Protein AF-A0A7S4K7T8-F1 (afdb_monomer_lite)

Sequence (331 aa):
MVKVDGFLLLGKTLEQVEVLLQGEGGTRVEVELQSCMGHQKRVWLQRSDQVIAEVSRQFSVPTIGSPPSGVYGRIDPSVVIQQLEVKYKSALLDAIQQRSLTKQLEERVLELEGKLMEAERKRDSTGGTSAGWMEEMEVKCASLERQLEKLQRVSQETESQLVQEKKRVERVEEEKNALSKSLRELQTNMNKLKEEKTVLHEEIKVLRSQQGDRVQKQQVEQLLSEKKLLLDEVTKLESEGHQKETKIVNLQQQLLSARKGREEDRTVEAKRKFSQDLFSLLQRCQANLEHFKEILEDTACGVDYEVLNLLIFLLEKQLKRGEEIGRREGK

Radius of gyration: 106.24 Å; chains: 1; bounding box: 162×48×297 Å

pLDDT: mean 72.69, std 21.72, range [25.78, 97.94]

Foldseek 3Di:
DDDDPPFDWDDDDDPDTDTDDDDDADDKDWDWDADPVGDIDIDIDHDDPDDPPPDDPDDPPDDDPDDDPDDDDDDDVVVVVVVVVVVVVVVVVVVVVVVVVVVVVVVVVVVVVVVVVVVVVVCVVVVVVVVVVVVVVVVVVVVVVVVVVVVVVVVVVVVVVVVVVVVVVVVVVVVVVVVVVVVVVVVVVVVVVVVVVVVVVVVVVVVVVVVVVVVVVVVVVVVVVVVVVVVVVVVVVVVVVVVVVVVVVVVVVVVVVVVVVVVVVVVLVVVLVVLVVVLVVLVVVLVVLVVVVVVVVVDPDPDPVVVSVVVNVVSVVVNVVSVVVNVVSVD

Structure (mmCIF, N/CA/C/O backbone):
data_AF-A0A7S4K7T8-F1
#
_entry.id   AF-A0A7S4K7T8-F1
#
loop_
_atom_site.group_PDB
_atom_site.id
_atom_site.type_symbol
_atom_site.label_atom_id
_atom_site.label_alt_id
_atom_site.label_comp_id
_atom_site.label_asym_id
_atom_site.label_entity_id
_atom_site.label_seq_id
_atom_site.pdbx_PDB_ins_code
_atom_site.Cartn_x
_atom_site.Cartn_y
_atom_site.Cartn_z
_atom_site.occupancy
_atom_site.B_iso_or_equiv
_atom_site.auth_seq_id
_atom_site.auth_comp_id
_atom_site.auth_asym_id
_atom_site.auth_atom_id
_atom_site.pdbx_PDB_model_num
ATOM 1 N N . MET A 1 1 ? 46.558 -3.305 -87.163 1.00 27.06 1 MET A N 1
ATOM 2 C CA . MET A 1 1 ? 46.414 -3.813 -88.544 1.00 27.06 1 MET A CA 1
ATOM 3 C C . MET A 1 1 ? 45.177 -4.685 -88.577 1.00 27.06 1 MET A C 1
ATOM 5 O O . MET A 1 1 ? 45.186 -5.722 -87.930 1.00 27.06 1 MET A O 1
ATOM 9 N N . VAL A 1 2 ? 44.111 -4.242 -89.242 1.00 27.31 2 VAL A N 1
ATOM 10 C CA . VAL A 1 2 ? 42.897 -5.048 -89.441 1.00 27.31 2 VAL A CA 1
ATOM 11 C C . VAL A 1 2 ? 42.961 -5.595 -90.863 1.00 27.31 2 VAL A C 1
ATOM 13 O O . VAL A 1 2 ? 43.196 -4.834 -91.798 1.00 27.31 2 VAL A O 1
ATOM 16 N N . LYS A 1 3 ? 42.848 -6.915 -91.010 1.00 25.78 3 LYS A N 1
ATOM 17 C CA . LYS A 1 3 ? 42.895 -7.613 -92.296 1.00 25.78 3 LYS A CA 1
ATOM 18 C C . LYS A 1 3 ? 41.453 -7.820 -92.761 1.00 25.78 3 LYS A C 1
ATOM 20 O O . LYS A 1 3 ? 40.706 -8.514 -92.081 1.00 25.78 3 LYS A O 1
ATOM 25 N N . VAL A 1 4 ? 41.077 -7.207 -93.878 1.00 35.09 4 VAL A N 1
ATOM 26 C CA . VAL A 1 4 ? 39.808 -7.448 -94.580 1.00 35.09 4 VAL A CA 1
ATOM 27 C C . VAL A 1 4 ? 40.163 -7.726 -96.036 1.00 35.09 4 VAL A C 1
ATOM 29 O O . VAL A 1 4 ? 41.014 -7.034 -96.598 1.00 35.09 4 VAL A O 1
ATOM 32 N N . ASP A 1 5 ? 39.583 -8.775 -96.614 1.00 31.22 5 ASP A N 1
ATOM 33 C CA . ASP A 1 5 ? 39.907 -9.242 -97.962 1.00 31.22 5 ASP A CA 1
ATOM 34 C C . ASP A 1 5 ? 39.800 -8.104 -98.992 1.00 31.22 5 ASP A C 1
ATOM 36 O O . ASP A 1 5 ? 38.738 -7.523 -99.197 1.00 31.22 5 ASP A O 1
ATOM 40 N N . GLY A 1 6 ? 40.932 -7.775 -99.623 1.00 36.69 6 GLY A N 1
ATOM 41 C CA . GLY A 1 6 ? 41.010 -6.851 -100.759 1.00 36.69 6 GLY A CA 1
ATOM 42 C C . GLY A 1 6 ? 41.232 -5.362 -100.462 1.00 36.69 6 GLY A C 1
ATOM 43 O O . GLY A 1 6 ? 41.369 -4.609 -101.422 1.00 36.69 6 GLY A O 1
ATOM 44 N N . PHE A 1 7 ? 41.331 -4.910 -99.201 1.00 38.09 7 PHE A N 1
ATOM 45 C CA . PHE A 1 7 ? 41.442 -3.470 -98.892 1.00 38.09 7 PHE A CA 1
ATOM 46 C C . PHE A 1 7 ? 42.554 -3.131 -97.882 1.00 38.09 7 PHE A C 1
ATOM 48 O O . PHE A 1 7 ? 42.706 -3.778 -96.846 1.00 38.09 7 PHE A O 1
ATOM 55 N N . LEU A 1 8 ? 43.331 -2.081 -98.178 1.00 32.06 8 LEU A N 1
ATOM 56 C CA . LEU A 1 8 ? 44.363 -1.515 -97.300 1.00 32.06 8 LEU A CA 1
ATOM 57 C C . LEU A 1 8 ? 43.783 -0.331 -96.512 1.00 32.06 8 LEU A C 1
ATOM 59 O O . LEU A 1 8 ? 43.474 0.708 -97.089 1.00 32.06 8 LEU A O 1
ATOM 63 N N . LEU A 1 9 ? 43.663 -0.480 -95.191 1.00 39.03 9 LEU A N 1
ATOM 64 C CA . LEU A 1 9 ? 43.306 0.603 -94.269 1.00 39.03 9 LEU A CA 1
ATOM 65 C C . LEU A 1 9 ? 44.582 1.255 -93.714 1.00 39.03 9 LEU A C 1
ATOM 67 O O . LEU A 1 9 ? 45.355 0.605 -93.005 1.00 39.03 9 LEU A O 1
ATOM 71 N N . LEU A 1 10 ? 44.787 2.541 -94.007 1.00 33.75 10 LEU A N 1
ATOM 72 C CA . LEU A 1 10 ? 45.846 3.376 -93.431 1.00 33.75 10 LEU A CA 1
ATOM 73 C C . LEU A 1 10 ? 45.214 4.419 -92.497 1.00 33.75 10 LEU A C 1
ATOM 75 O O . LEU A 1 10 ? 44.518 5.317 -92.950 1.00 33.75 10 LEU A O 1
ATOM 79 N N . GLY A 1 11 ? 45.458 4.304 -91.189 1.00 34.56 11 GLY A N 1
ATOM 80 C CA . GLY A 1 11 ? 45.044 5.312 -90.206 1.00 34.56 11 GLY A CA 1
ATOM 81 C C . GLY A 1 11 ? 45.383 4.908 -88.769 1.00 34.56 11 GLY A C 1
ATOM 82 O O . GLY A 1 11 ? 45.162 3.762 -88.379 1.00 34.56 11 GLY A O 1
ATOM 83 N N . LYS A 1 12 ? 45.966 5.831 -87.987 1.00 35.03 12 LYS A N 1
ATOM 84 C CA . LYS A 1 12 ? 46.392 5.621 -86.583 1.00 35.03 12 LYS A CA 1
ATOM 85 C C . LYS A 1 12 ? 45.466 6.266 -85.535 1.00 35.03 12 LYS A C 1
ATOM 87 O O . LYS A 1 12 ? 45.735 6.110 -84.349 1.00 35.03 12 LYS A O 1
ATOM 92 N N . THR A 1 13 ? 44.374 6.926 -85.920 1.00 34.00 13 THR A N 1
ATOM 93 C CA . THR A 1 13 ? 43.442 7.591 -84.987 1.00 34.00 13 THR A CA 1
ATOM 94 C C . THR A 1 13 ? 42.006 7.595 -85.528 1.00 34.00 13 THR A C 1
ATOM 96 O O . THR A 1 13 ? 41.784 7.669 -86.732 1.00 34.00 13 THR A O 1
ATOM 99 N N . LEU A 1 14 ? 41.029 7.488 -84.620 1.00 37.12 14 LEU A N 1
ATOM 100 C CA . LEU A 1 14 ? 39.599 7.209 -84.864 1.00 37.12 14 LEU A CA 1
ATOM 101 C C . LEU A 1 14 ? 38.803 8.306 -85.605 1.00 37.12 14 LEU A C 1
ATOM 103 O O . LEU A 1 14 ? 37.606 8.129 -85.814 1.00 37.12 14 LEU A O 1
ATOM 107 N N . GLU A 1 15 ? 39.424 9.418 -85.999 1.00 35.22 15 GLU A N 1
ATOM 108 C CA . GLU A 1 15 ? 38.703 10.578 -86.552 1.00 35.22 15 GLU A CA 1
ATOM 109 C C . GLU A 1 15 ? 38.753 10.691 -88.082 1.00 35.22 15 GLU A C 1
ATOM 111 O O . GLU A 1 15 ? 37.910 11.369 -88.662 1.00 35.22 15 GLU A O 1
ATOM 116 N N . GLN A 1 16 ? 39.657 9.982 -88.764 1.00 36.12 16 GLN A N 1
ATOM 117 C CA . GLN A 1 16 ? 39.698 9.949 -90.229 1.00 36.12 16 GLN A CA 1
ATOM 118 C C . GLN A 1 16 ? 40.044 8.544 -90.719 1.00 36.12 16 GLN A C 1
ATOM 120 O O . GLN A 1 16 ? 41.175 8.079 -90.588 1.00 36.12 16 GLN A O 1
ATOM 125 N N . VAL A 1 17 ? 39.051 7.865 -91.292 1.00 41.53 17 VAL A N 1
ATOM 126 C CA . VAL A 1 17 ? 39.251 6.626 -92.047 1.00 41.53 17 VAL A CA 1
ATOM 127 C C . VAL A 1 17 ? 39.073 6.969 -93.522 1.00 41.53 17 VAL A C 1
ATOM 129 O O . VAL A 1 17 ? 37.948 7.088 -94.003 1.00 41.53 17 VAL A O 1
ATOM 132 N N . GLU A 1 18 ? 40.179 7.151 -94.240 1.00 39.66 18 GLU A N 1
ATOM 133 C CA . GLU A 1 18 ? 40.155 7.210 -95.702 1.00 39.66 18 GLU A CA 1
ATOM 134 C C . GLU A 1 18 ? 40.083 5.782 -96.250 1.00 39.66 18 GLU A C 1
ATOM 136 O O . GLU A 1 18 ? 41.020 4.993 -96.122 1.00 39.66 18 GLU A O 1
ATOM 141 N N . VAL A 1 19 ? 38.941 5.428 -96.843 1.00 45.78 19 VAL A N 1
ATOM 142 C CA . VAL A 1 19 ? 38.760 4.149 -97.539 1.00 45.78 19 VAL A CA 1
ATOM 143 C C . VAL A 1 19 ? 38.942 4.387 -99.035 1.00 45.78 19 VAL A C 1
ATOM 145 O O . VAL A 1 19 ? 38.098 5.002 -99.687 1.00 45.78 19 VAL A O 1
ATOM 148 N N . LEU A 1 20 ? 40.042 3.881 -99.595 1.00 40.22 20 LEU A N 1
ATOM 149 C CA . LEU A 1 20 ? 40.271 3.844 -101.040 1.00 40.22 20 LEU A CA 1
ATOM 150 C C . LEU A 1 20 ? 39.395 2.749 -101.667 1.00 40.22 20 LEU A C 1
ATOM 152 O O . LEU A 1 20 ? 39.734 1.567 -101.650 1.00 40.22 20 LEU A O 1
ATOM 156 N N . LEU A 1 21 ? 38.248 3.148 -102.218 1.00 46.34 21 LEU A N 1
ATOM 157 C CA . LEU A 1 21 ? 37.363 2.265 -102.978 1.00 46.34 21 LEU A CA 1
ATOM 158 C C . LEU A 1 21 ? 37.870 2.131 -104.425 1.00 46.34 21 LEU A C 1
ATOM 160 O O . LEU A 1 21 ? 37.620 3.001 -105.262 1.00 46.34 21 LEU A O 1
ATOM 164 N N . GLN A 1 22 ? 38.570 1.037 -104.738 1.00 41.41 22 GLN A N 1
ATOM 165 C CA . GLN A 1 22 ? 38.828 0.626 -106.123 1.00 41.41 22 GLN A CA 1
ATOM 166 C C . GLN A 1 22 ? 37.669 -0.246 -106.624 1.00 41.41 22 GLN A C 1
ATOM 168 O O . GLN A 1 22 ? 37.540 -1.406 -106.248 1.00 41.41 22 GLN A O 1
ATOM 173 N N . GLY A 1 23 ? 36.812 0.327 -107.468 1.00 46.31 23 GLY A N 1
ATOM 174 C CA . GLY A 1 23 ? 35.712 -0.371 -108.133 1.00 46.31 23 GLY A CA 1
ATOM 175 C C . GLY A 1 23 ? 35.015 0.527 -109.157 1.00 46.31 23 GLY A C 1
ATOM 176 O O . GLY A 1 23 ? 35.069 1.759 -109.044 1.00 46.31 23 GLY A O 1
ATOM 177 N N . GLU A 1 24 ? 34.402 -0.084 -110.173 1.00 41.00 24 GLU A N 1
ATOM 178 C CA . GLU A 1 24 ? 33.607 0.611 -111.195 1.00 41.00 24 GLU A CA 1
ATOM 179 C C . GLU A 1 24 ? 32.387 1.303 -110.557 1.00 41.00 24 GLU A C 1
ATOM 181 O O . GLU A 1 24 ? 31.867 0.862 -109.534 1.00 41.00 24 GLU A O 1
ATOM 186 N N . GLY A 1 25 ? 31.989 2.458 -111.098 1.00 43.97 25 GLY A N 1
ATOM 187 C CA . GLY A 1 25 ? 31.024 3.366 -110.469 1.00 43.97 25 GLY A CA 1
ATOM 188 C C . GLY A 1 25 ? 29.662 2.726 -110.162 1.00 43.97 25 GLY A C 1
ATOM 189 O O . GLY A 1 25 ? 29.114 1.991 -110.975 1.00 43.97 25 GLY A O 1
ATOM 190 N N . GLY A 1 26 ? 29.100 3.053 -108.991 1.00 49.00 26 GLY A N 1
ATOM 191 C CA . GLY A 1 26 ? 27.752 2.640 -108.564 1.00 49.00 26 GLY A CA 1
ATOM 192 C C . GLY A 1 26 ? 27.696 1.731 -107.329 1.00 49.00 26 GLY A C 1
ATOM 193 O O . GLY A 1 26 ? 26.618 1.508 -106.782 1.00 49.00 26 GLY A O 1
ATOM 194 N N . THR A 1 27 ? 28.834 1.239 -106.842 1.00 49.97 27 THR A N 1
ATOM 195 C CA . THR A 1 27 ? 28.888 0.278 -105.730 1.00 49.97 27 THR A CA 1
ATOM 196 C C . THR A 1 27 ? 28.700 0.964 -104.370 1.00 49.97 27 THR A C 1
ATOM 198 O O . THR A 1 27 ? 29.481 1.837 -103.988 1.00 49.97 27 THR A O 1
ATOM 201 N N . ARG A 1 28 ? 27.666 0.565 -103.614 1.00 49.28 28 ARG A N 1
ATOM 202 C CA . ARG A 1 28 ? 27.521 0.882 -102.180 1.00 49.28 28 ARG A CA 1
ATOM 203 C C . ARG A 1 28 ? 28.329 -0.125 -101.371 1.00 49.28 28 ARG A C 1
ATOM 205 O O . ARG A 1 28 ? 28.180 -1.323 -101.591 1.00 49.28 28 ARG A O 1
ATOM 212 N N . VAL A 1 29 ? 29.138 0.353 -100.428 1.00 53.22 29 VAL A N 1
ATOM 213 C CA . VAL A 1 29 ? 29.919 -0.512 -99.533 1.00 53.22 29 VAL A CA 1
ATOM 214 C C . VAL A 1 29 ? 29.435 -0.319 -98.100 1.00 53.22 29 VAL A C 1
ATOM 216 O O . VAL A 1 29 ? 29.362 0.808 -97.604 1.00 53.22 29 VAL A O 1
ATOM 219 N N . GLU A 1 30 ? 29.064 -1.426 -97.457 1.00 45.12 30 GLU A N 1
ATOM 220 C CA . GLU A 1 30 ? 28.743 -1.474 -96.031 1.00 45.12 30 GLU A CA 1
ATOM 221 C C . GLU A 1 30 ? 30.049 -1.636 -95.250 1.00 45.12 30 GLU A C 1
ATOM 223 O O . GLU A 1 30 ? 30.819 -2.561 -95.510 1.00 45.12 30 GLU A O 1
ATOM 228 N N . VAL A 1 31 ? 30.315 -0.727 -94.310 1.00 52.50 31 VAL A N 1
ATOM 229 C CA . VAL A 1 31 ? 31.487 -0.805 -93.431 1.00 52.50 31 VAL A CA 1
ATOM 230 C C . VAL A 1 31 ? 31.015 -0.872 -91.986 1.00 52.50 31 VAL A C 1
ATOM 232 O O . VAL A 1 31 ? 30.218 -0.047 -91.528 1.00 52.50 31 VAL A O 1
ATOM 235 N N . GLU A 1 32 ? 31.518 -1.865 -91.261 1.00 42.22 32 GLU A N 1
ATOM 236 C CA . GLU A 1 32 ? 31.284 -2.032 -89.834 1.00 42.22 32 GLU A CA 1
ATOM 237 C C . GLU A 1 32 ? 32.457 -1.438 -89.050 1.00 42.22 32 GLU A C 1
ATOM 239 O O . GLU A 1 32 ? 33.600 -1.880 -89.167 1.00 42.22 32 GLU A O 1
ATOM 244 N N . LEU A 1 33 ? 32.177 -0.394 -88.270 1.00 47.88 33 LEU A N 1
ATOM 245 C CA . LEU A 1 33 ? 33.158 0.267 -87.417 1.00 47.88 33 LEU A CA 1
ATOM 246 C C . LEU A 1 33 ? 32.984 -0.231 -85.986 1.00 47.88 33 LEU A C 1
ATOM 248 O O . LEU A 1 33 ? 31.899 -0.114 -85.414 1.00 47.88 33 LEU A O 1
ATOM 252 N N . GLN A 1 34 ? 34.060 -0.750 -85.399 1.00 39.44 34 GLN A N 1
ATOM 253 C CA . GLN A 1 34 ? 34.091 -1.210 -84.015 1.00 39.44 34 GLN A CA 1
ATOM 254 C C . GLN A 1 34 ? 35.091 -0.384 -83.204 1.00 39.44 34 GLN A C 1
ATOM 256 O O . GLN A 1 34 ? 36.266 -0.277 -83.553 1.00 39.44 34 GLN A O 1
ATOM 261 N N . SER A 1 35 ? 34.612 0.208 -82.113 1.00 41.88 35 SER A N 1
ATOM 262 C CA . SER A 1 35 ? 35.437 0.918 -81.139 1.00 41.88 35 SER A CA 1
ATOM 263 C C . SER A 1 35 ? 36.156 -0.063 -80.210 1.00 41.88 35 SER A C 1
ATOM 265 O O . SER A 1 35 ? 35.623 -1.119 -79.865 1.00 41.88 35 SER A O 1
ATOM 267 N N . CYS A 1 36 ? 37.331 0.331 -79.719 1.00 37.97 36 CYS A N 1
ATOM 268 C CA . CYS A 1 36 ? 38.069 -0.365 -78.660 1.00 37.97 36 CYS A CA 1
ATOM 269 C C . CYS A 1 36 ? 37.312 -0.440 -77.316 1.00 37.97 36 CYS A C 1
ATOM 271 O O . CYS A 1 36 ? 37.677 -1.246 -76.469 1.00 37.97 36 CYS A O 1
ATOM 273 N N . MET A 1 37 ? 36.233 0.335 -77.146 1.00 37.31 37 MET A N 1
ATOM 274 C CA . MET A 1 37 ? 35.302 0.271 -76.006 1.00 37.31 37 MET A CA 1
ATOM 275 C C . MET A 1 37 ? 34.088 -0.654 -76.257 1.00 37.31 37 MET A C 1
ATOM 277 O O . MET A 1 37 ? 33.153 -0.675 -75.464 1.00 37.31 37 MET A O 1
ATOM 281 N N . GLY A 1 38 ? 34.060 -1.402 -77.370 1.00 38.56 38 GLY A N 1
ATOM 282 C CA . GLY A 1 38 ? 33.020 -2.402 -77.664 1.00 38.56 38 GLY A CA 1
ATOM 283 C C . GLY A 1 38 ? 31.778 -1.886 -78.403 1.00 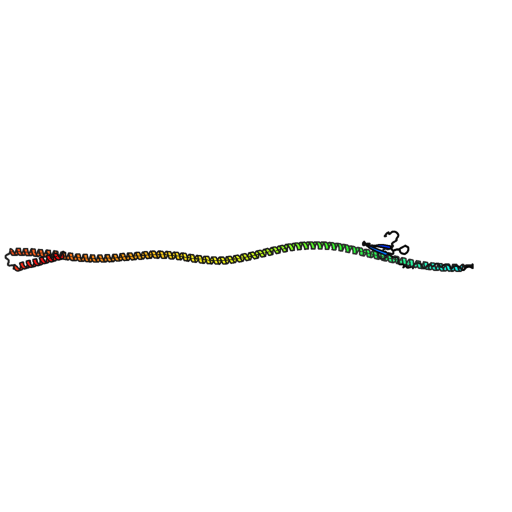38.56 38 GLY A C 1
ATOM 284 O O . GLY A 1 38 ? 30.866 -2.661 -78.678 1.00 38.56 38 GLY A O 1
ATOM 285 N N . HIS A 1 39 ? 31.726 -0.605 -78.775 1.00 37.84 39 HIS A N 1
ATOM 286 C CA . HIS A 1 39 ? 30.618 -0.056 -79.563 1.00 37.84 39 HIS A CA 1
ATOM 287 C C . HIS A 1 39 ? 30.784 -0.353 -81.059 1.00 37.84 39 HIS A C 1
ATOM 289 O O . HIS A 1 39 ? 31.823 -0.030 -81.635 1.00 37.84 39 HIS A O 1
ATOM 295 N N . GLN A 1 40 ? 29.750 -0.918 -81.687 1.00 43.53 40 GLN A N 1
ATOM 296 C CA . GLN A 1 40 ? 29.690 -1.170 -83.129 1.00 43.53 40 GLN A CA 1
ATOM 297 C C . GLN A 1 40 ? 28.693 -0.235 -83.817 1.00 43.53 40 GLN A C 1
ATOM 299 O O . GLN A 1 40 ? 27.591 -0.001 -83.317 1.00 43.53 40 GLN A O 1
ATOM 304 N N . LYS A 1 41 ? 29.069 0.284 -84.988 1.00 42.12 41 LYS A N 1
ATOM 305 C CA . LYS A 1 41 ? 28.190 1.084 -85.845 1.00 42.12 41 LYS A CA 1
ATOM 306 C C . LYS A 1 41 ? 28.413 0.714 -87.307 1.00 42.12 41 LYS A C 1
ATOM 308 O O . LYS A 1 41 ? 29.541 0.744 -87.792 1.00 42.12 41 LYS A O 1
ATOM 313 N N . ARG A 1 42 ? 27.326 0.400 -88.014 1.00 45.72 42 ARG A N 1
ATOM 314 C CA . ARG A 1 42 ? 27.343 0.138 -89.459 1.00 45.72 42 ARG A CA 1
ATOM 315 C C . ARG A 1 42 ? 27.032 1.415 -90.223 1.00 45.72 42 ARG A C 1
ATOM 317 O O . ARG A 1 42 ? 26.089 2.130 -89.876 1.00 45.72 42 ARG A O 1
ATOM 324 N N . VAL A 1 43 ? 27.843 1.712 -91.233 1.00 46.38 43 VAL A N 1
ATOM 325 C CA . VAL A 1 43 ? 27.715 2.918 -92.054 1.00 46.38 43 VAL A CA 1
ATOM 326 C C . VAL A 1 43 ? 27.783 2.529 -93.527 1.00 46.38 43 VAL A C 1
ATOM 328 O O . VAL A 1 43 ? 28.607 1.709 -93.930 1.00 46.38 43 VAL A O 1
ATOM 331 N N . TRP A 1 44 ? 26.907 3.131 -94.328 1.00 49.12 44 TRP A N 1
ATOM 332 C CA . TRP A 1 44 ? 26.894 2.973 -95.778 1.00 49.12 44 TRP A CA 1
ATOM 333 C C . TRP A 1 44 ? 27.704 4.093 -96.412 1.00 49.12 44 TRP A C 1
ATO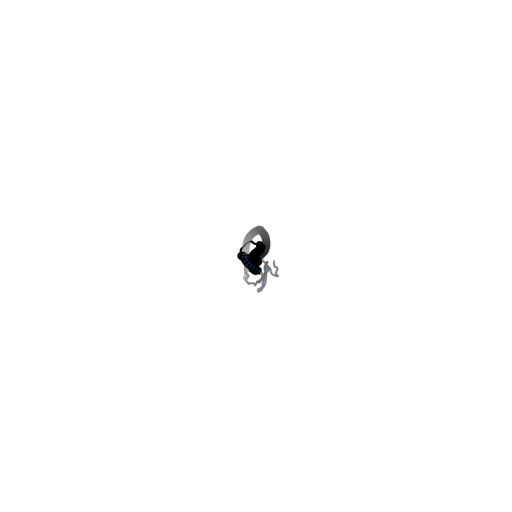M 335 O O . TRP A 1 44 ? 27.375 5.267 -96.237 1.00 49.12 44 TRP A O 1
ATOM 345 N N . LEU A 1 45 ? 28.746 3.734 -97.158 1.00 51.06 45 LEU A N 1
ATOM 346 C CA . LEU A 1 45 ? 29.532 4.689 -97.930 1.00 51.06 45 LEU A CA 1
ATOM 347 C C . LEU A 1 45 ? 29.124 4.586 -99.403 1.00 51.06 45 LEU A C 1
ATOM 349 O O . LEU A 1 45 ? 29.175 3.515 -100.013 1.00 51.06 45 LEU A O 1
ATOM 353 N N . GLN A 1 46 ? 28.683 5.711 -99.965 1.00 46.47 46 GLN A N 1
ATOM 354 C CA . GLN A 1 46 ? 28.395 5.868 -101.388 1.00 46.47 46 GLN A CA 1
ATOM 355 C C . GLN A 1 46 ? 29.451 6.809 -101.969 1.00 46.47 46 GLN A C 1
ATOM 357 O O . GLN A 1 46 ? 29.660 7.896 -101.433 1.00 46.47 46 GLN A O 1
ATOM 362 N N . ARG A 1 47 ? 30.130 6.391 -103.045 1.00 46.62 47 ARG A N 1
ATOM 363 C CA . ARG A 1 47 ? 31.104 7.236 -103.748 1.00 46.62 47 ARG A CA 1
ATOM 364 C C . ARG A 1 47 ? 30.377 8.489 -104.258 1.00 46.62 47 ARG A C 1
ATOM 366 O O . ARG A 1 47 ? 29.484 8.370 -105.092 1.00 46.62 47 ARG A O 1
ATOM 373 N N . SER A 1 48 ? 30.706 9.661 -103.716 1.00 42.19 48 SER A N 1
ATOM 374 C CA . SER A 1 48 ? 30.331 10.950 -104.298 1.00 42.19 48 SER A CA 1
ATOM 375 C C . SER A 1 48 ? 31.399 11.339 -105.323 1.00 42.19 48 SER A C 1
ATOM 377 O O . SER A 1 48 ? 32.593 11.196 -105.064 1.00 42.19 48 SER A O 1
ATOM 379 N N . ASP A 1 49 ? 30.991 11.811 -106.501 1.00 35.53 49 ASP A N 1
ATOM 380 C CA . ASP A 1 49 ? 31.884 12.105 -107.638 1.00 35.53 49 ASP A CA 1
ATOM 381 C C . ASP A 1 49 ? 32.781 13.351 -107.452 1.00 35.53 49 ASP A C 1
ATOM 383 O O . ASP A 1 49 ? 33.243 13.949 -108.421 1.00 35.53 49 ASP A O 1
ATOM 387 N N . GLN A 1 50 ? 33.087 13.758 -106.218 1.00 35.09 50 GLN A N 1
ATOM 388 C CA . GLN A 1 50 ? 34.058 14.823 -105.952 1.00 35.09 50 GLN A CA 1
ATOM 389 C C . GLN A 1 50 ? 35.440 14.233 -105.678 1.00 35.09 50 GLN A C 1
ATOM 391 O O . GLN A 1 50 ? 35.924 14.183 -104.551 1.00 35.09 50 GLN A O 1
ATOM 396 N N . VAL A 1 51 ? 36.095 13.801 -106.754 1.00 31.23 51 VAL A N 1
ATOM 397 C CA . VAL A 1 51 ? 37.546 13.610 -106.756 1.00 31.23 51 VAL A CA 1
ATOM 398 C C . VAL A 1 51 ? 38.191 14.983 -106.936 1.00 31.23 51 VAL A C 1
ATOM 400 O O . VAL A 1 51 ? 38.064 15.605 -107.989 1.00 31.23 51 VAL A O 1
ATOM 403 N N . ILE A 1 52 ? 38.882 15.441 -105.889 1.00 29.19 52 ILE A N 1
ATOM 404 C CA . ILE A 1 52 ? 39.827 16.561 -105.915 1.00 29.19 52 ILE A CA 1
ATOM 405 C C . ILE A 1 52 ? 40.932 16.196 -106.912 1.00 29.19 52 ILE A C 1
ATOM 407 O O . ILE A 1 52 ? 41.891 15.494 -106.599 1.00 29.19 52 ILE A O 1
ATOM 411 N N . ALA A 1 53 ? 40.757 16.625 -108.157 1.00 29.08 53 ALA A N 1
ATOM 412 C CA . ALA A 1 53 ? 41.766 16.533 -109.193 1.00 29.08 53 ALA A CA 1
ATOM 413 C C . ALA A 1 53 ? 42.732 17.714 -109.054 1.00 29.08 53 ALA A C 1
ATOM 415 O O . ALA A 1 53 ? 42.619 18.685 -109.792 1.00 29.08 53 ALA A O 1
ATOM 416 N N . GLU A 1 54 ? 43.685 17.647 -108.120 1.00 33.06 54 GLU A N 1
ATOM 417 C CA . GLU A 1 54 ? 44.779 18.625 -108.094 1.00 33.06 54 GLU A CA 1
ATOM 418 C C . GLU A 1 54 ? 46.068 18.097 -107.457 1.00 33.06 54 GLU A C 1
ATOM 420 O O . GLU A 1 54 ? 46.623 18.705 -106.560 1.00 33.06 54 GLU A O 1
ATOM 425 N N . VAL A 1 55 ? 46.598 16.978 -107.955 1.00 30.91 55 VAL A N 1
ATOM 426 C CA . VAL A 1 55 ? 48.050 16.723 -107.919 1.00 30.91 55 VAL A CA 1
ATOM 427 C C . VAL A 1 55 ? 48.410 15.912 -109.157 1.00 30.91 55 VAL A C 1
ATOM 429 O O . VAL A 1 55 ? 48.366 14.688 -109.126 1.00 30.91 55 VAL A O 1
ATOM 432 N N . SER A 1 56 ? 48.682 16.600 -110.269 1.00 31.48 56 SER A N 1
ATOM 433 C CA . SER A 1 56 ? 49.535 16.162 -111.399 1.00 31.48 56 SER A CA 1
ATOM 434 C C . SER A 1 56 ? 49.281 17.044 -112.627 1.00 31.48 56 SER A C 1
ATOM 436 O O . SER A 1 56 ? 48.861 16.587 -113.686 1.00 31.48 56 SER A O 1
ATOM 438 N N . ARG A 1 57 ? 49.530 18.348 -112.498 1.00 30.41 57 ARG A N 1
ATOM 439 C CA . ARG A 1 57 ? 49.714 19.244 -113.646 1.00 30.41 57 ARG A CA 1
ATOM 440 C C . ARG A 1 57 ? 50.845 20.204 -113.339 1.00 30.41 57 ARG A C 1
ATOM 442 O O . ARG A 1 57 ? 50.604 21.359 -113.031 1.00 30.41 57 ARG A O 1
ATOM 449 N N . GLN A 1 58 ? 52.074 19.703 -113.399 1.00 30.16 58 GLN A N 1
ATOM 450 C CA . GLN A 1 58 ? 53.257 20.556 -113.534 1.00 30.16 58 GLN A CA 1
ATOM 451 C C . GLN A 1 58 ? 54.489 19.772 -114.005 1.00 30.16 58 GLN A C 1
ATOM 453 O O . GLN A 1 58 ? 55.591 20.006 -113.554 1.00 30.16 58 GLN A O 1
ATOM 458 N N . PHE A 1 59 ? 54.312 18.860 -114.960 1.00 26.19 59 PHE A N 1
ATOM 459 C CA . PHE A 1 59 ? 55.390 18.471 -115.876 1.00 26.19 59 PHE A CA 1
ATOM 460 C C . PHE A 1 59 ? 54.773 18.235 -117.253 1.00 26.19 59 PHE A C 1
ATOM 462 O O . PHE A 1 59 ? 54.653 17.116 -117.744 1.00 26.19 59 PHE A O 1
ATOM 469 N N . SER A 1 60 ? 54.315 19.325 -117.865 1.00 27.45 60 SER A N 1
ATOM 470 C CA . SER A 1 60 ? 54.016 19.344 -119.291 1.00 27.45 60 SER A CA 1
ATOM 471 C C . SER A 1 60 ? 55.345 19.239 -120.036 1.00 27.45 60 SER A C 1
ATOM 473 O O . SER A 1 60 ? 56.069 20.222 -120.178 1.00 27.45 60 SER A O 1
ATOM 475 N N . VAL A 1 61 ? 55.683 18.036 -120.493 1.00 27.77 61 VAL A N 1
ATOM 476 C CA . VAL A 1 61 ? 56.636 17.851 -121.591 1.00 27.77 61 VAL A CA 1
ATOM 477 C C . VAL A 1 61 ? 56.052 18.606 -122.792 1.00 27.77 61 VAL A C 1
ATOM 479 O O . VAL A 1 61 ? 54.906 18.326 -123.149 1.00 27.77 61 VAL A O 1
ATOM 482 N N . PRO A 1 62 ? 56.746 19.579 -123.411 1.00 34.31 62 PRO A N 1
ATOM 483 C CA . PRO A 1 62 ? 56.201 20.224 -124.589 1.00 34.31 62 PRO A CA 1
ATOM 484 C C . PRO A 1 62 ? 56.194 19.211 -125.731 1.00 34.31 62 PRO A C 1
ATOM 486 O O . PRO A 1 62 ? 57.243 18.779 -126.212 1.00 34.31 62 PRO A O 1
ATOM 489 N N . THR A 1 63 ? 54.990 18.828 -126.145 1.00 31.03 63 THR A N 1
ATOM 490 C CA . THR A 1 63 ? 54.713 18.132 -127.395 1.00 31.03 63 THR A CA 1
ATOM 491 C C . THR A 1 63 ? 55.325 18.952 -128.526 1.00 31.03 63 THR A C 1
ATOM 493 O O . THR A 1 63 ? 54.928 20.094 -128.761 1.00 31.03 63 THR A O 1
ATOM 496 N N . ILE A 1 64 ? 56.330 18.391 -129.197 1.00 35.53 64 ILE A N 1
ATOM 497 C CA . ILE A 1 64 ? 56.879 18.943 -130.435 1.00 35.53 64 ILE A CA 1
ATOM 498 C C . ILE A 1 64 ? 55.709 19.047 -131.413 1.00 35.53 64 ILE A C 1
ATOM 500 O O . ILE A 1 64 ? 55.057 18.046 -131.711 1.00 35.53 64 ILE A O 1
ATOM 504 N N . GLY A 1 65 ? 55.408 20.272 -131.847 1.00 33.19 65 GLY A N 1
ATOM 505 C CA . GLY A 1 65 ? 54.392 20.524 -132.857 1.00 33.19 65 GLY A CA 1
ATOM 506 C C . GLY A 1 65 ? 54.670 19.679 -134.095 1.00 33.19 65 GLY A C 1
ATOM 507 O O . GLY A 1 65 ? 55.814 19.582 -134.544 1.00 33.19 65 GLY A O 1
ATOM 508 N N . SER A 1 66 ? 53.623 19.048 -134.619 1.00 33.41 66 SER A N 1
ATOM 509 C CA . SER A 1 66 ? 53.664 18.332 -135.889 1.00 33.41 66 SER A CA 1
ATOM 510 C C . SER A 1 66 ? 54.351 19.200 -136.951 1.00 33.41 66 SER A C 1
ATOM 512 O O . SER A 1 66 ? 53.979 20.368 -137.101 1.00 33.41 66 SER A O 1
ATOM 514 N N . PRO A 1 67 ? 55.348 18.679 -137.685 1.00 40.28 67 PRO A N 1
ATOM 515 C CA . PRO A 1 67 ? 56.012 19.467 -138.706 1.00 40.28 67 PRO A CA 1
ATOM 516 C C . PRO A 1 67 ? 55.029 19.714 -139.862 1.00 40.28 67 PRO A C 1
ATOM 518 O O . PRO A 1 67 ? 54.341 18.778 -140.281 1.00 40.28 67 PRO A O 1
ATOM 521 N N . PRO A 1 68 ? 54.936 20.941 -140.404 1.00 37.25 68 PRO A N 1
ATOM 522 C CA . PRO A 1 68 ? 54.270 21.147 -141.677 1.00 37.25 68 PRO A CA 1
ATOM 523 C C . PRO A 1 68 ? 55.049 20.391 -142.756 1.00 37.25 68 PRO A C 1
ATOM 525 O O . PRO A 1 68 ? 56.280 20.428 -142.814 1.00 37.25 68 PRO A O 1
ATOM 528 N N . SER A 1 69 ? 54.312 19.657 -143.584 1.00 42.62 69 SER A N 1
ATOM 529 C CA . SER A 1 69 ? 54.839 18.903 -144.712 1.00 42.62 69 SER A CA 1
ATOM 530 C C . SER A 1 69 ? 55.737 19.771 -145.593 1.00 42.62 69 SER A C 1
ATOM 532 O O . SER A 1 69 ? 55.284 20.758 -146.164 1.00 42.62 69 SER A O 1
ATOM 534 N N . GLY A 1 70 ? 56.989 19.336 -145.738 1.00 39.56 70 GLY A N 1
ATOM 535 C CA . GLY A 1 70 ? 57.930 19.826 -146.739 1.00 39.56 70 GLY A CA 1
ATOM 536 C C . GLY A 1 70 ? 58.720 21.059 -146.311 1.00 39.56 70 GLY A C 1
ATOM 537 O O . GLY A 1 70 ? 58.249 22.170 -146.479 1.00 39.56 70 GLY A O 1
ATOM 538 N N . VAL A 1 71 ? 59.935 20.841 -145.798 1.00 35.94 71 VAL A N 1
ATOM 539 C CA . VAL A 1 71 ? 61.224 21.426 -146.237 1.00 35.94 71 VAL A CA 1
ATOM 540 C C . VAL A 1 71 ? 62.297 20.892 -145.272 1.00 35.94 71 VAL A C 1
ATOM 542 O O . VAL A 1 71 ? 62.263 21.157 -144.074 1.00 35.94 71 VAL A O 1
ATOM 545 N N . TYR A 1 72 ? 63.262 20.122 -145.784 1.00 47.22 72 TYR A N 1
ATOM 546 C CA . TYR A 1 72 ? 64.497 19.803 -145.061 1.00 47.22 72 TYR A CA 1
ATOM 547 C C . TYR A 1 72 ? 65.277 21.104 -144.803 1.00 47.22 72 TYR A C 1
ATOM 549 O O . TYR A 1 72 ? 65.710 21.756 -145.751 1.00 47.22 72 TYR A O 1
ATOM 557 N N . GLY A 1 73 ? 65.490 21.462 -143.534 1.00 36.88 73 GLY A N 1
ATOM 558 C CA . GLY A 1 73 ? 66.342 22.578 -143.115 1.00 36.88 73 GLY A CA 1
ATOM 559 C C . GLY A 1 73 ? 67.226 22.172 -141.934 1.00 36.88 73 GLY A C 1
ATOM 560 O O . GLY A 1 73 ? 66.732 21.642 -140.943 1.00 36.88 73 GLY A O 1
ATOM 561 N N . ARG A 1 74 ? 68.543 22.378 -142.058 1.00 46.00 74 ARG A N 1
ATOM 562 C CA . ARG A 1 74 ? 69.554 22.124 -141.014 1.00 46.00 74 ARG A CA 1
ATOM 563 C C . ARG A 1 74 ? 69.166 22.814 -139.695 1.00 46.00 74 ARG A C 1
ATOM 565 O O . ARG A 1 74 ? 68.976 24.025 -139.685 1.00 46.00 74 ARG A O 1
ATOM 572 N N . ILE A 1 75 ? 69.117 22.067 -138.591 1.00 52.41 75 ILE A N 1
ATOM 573 C CA . ILE A 1 75 ? 69.036 22.633 -137.235 1.00 52.41 75 ILE A CA 1
ATOM 574 C C . ILE A 1 75 ? 70.434 23.138 -136.862 1.00 52.41 75 ILE A C 1
ATOM 576 O O . ILE A 1 75 ? 71.396 22.372 -136.915 1.00 52.41 75 ILE A O 1
ATOM 580 N N . ASP A 1 76 ? 70.552 24.419 -136.518 1.00 49.31 76 ASP A N 1
ATOM 581 C CA . ASP A 1 76 ? 71.811 25.042 -136.101 1.00 49.31 76 ASP A CA 1
ATOM 582 C C . ASP A 1 76 ? 72.244 24.492 -134.721 1.00 49.31 76 ASP A C 1
ATOM 584 O O . ASP A 1 76 ? 71.501 24.655 -133.743 1.00 49.31 76 ASP A O 1
ATOM 588 N N . PRO A 1 77 ? 73.420 23.839 -134.602 1.00 58.00 77 PRO A N 1
ATOM 589 C CA . PRO A 1 77 ? 73.933 23.303 -133.337 1.00 58.00 77 PRO A CA 1
ATOM 590 C C . PRO A 1 77 ? 73.983 24.340 -132.208 1.00 58.00 77 PRO A C 1
ATOM 592 O O . PRO A 1 77 ? 73.817 23.990 -131.040 1.00 58.00 77 PRO A O 1
ATOM 595 N N . SER A 1 78 ? 74.145 25.619 -132.549 1.00 63.09 78 SER A N 1
ATOM 596 C CA . SER A 1 78 ? 74.227 26.726 -131.591 1.00 63.09 78 SER A CA 1
ATOM 597 C C . SER A 1 78 ? 72.929 26.903 -130.791 1.00 63.09 78 SER A C 1
ATOM 599 O O . SER A 1 78 ? 72.967 27.191 -129.595 1.00 63.09 78 SER A O 1
ATOM 601 N N . VAL A 1 79 ? 71.772 26.663 -131.419 1.00 62.75 79 VAL A N 1
ATOM 602 C CA . VAL A 1 79 ? 70.448 26.778 -130.780 1.00 62.75 79 VAL A CA 1
ATOM 603 C C . VAL A 1 79 ? 70.200 25.614 -129.818 1.00 62.75 79 VAL A C 1
ATOM 605 O O . VAL A 1 79 ? 69.639 25.802 -128.738 1.00 62.75 79 VAL A O 1
ATOM 608 N N . VAL A 1 80 ? 70.667 24.412 -130.169 1.00 63.75 80 VAL A N 1
ATOM 609 C CA . VAL A 1 80 ? 70.570 23.224 -129.306 1.00 63.75 80 VAL A CA 1
ATOM 610 C C . VAL A 1 80 ? 71.466 23.376 -128.074 1.00 63.75 80 VAL A C 1
ATOM 612 O O . VAL A 1 80 ? 71.028 23.077 -126.963 1.00 63.75 80 VAL A O 1
ATOM 615 N N . ILE A 1 81 ? 72.685 23.900 -128.246 1.00 65.06 81 ILE A N 1
ATOM 616 C CA . ILE A 1 81 ? 73.615 24.175 -127.139 1.00 65.06 81 ILE A CA 1
ATOM 617 C C . ILE A 1 81 ? 73.019 25.211 -126.178 1.00 65.06 81 ILE A C 1
ATOM 619 O O . ILE A 1 81 ? 72.977 24.963 -124.975 1.00 65.06 81 ILE A O 1
ATOM 623 N N . GLN A 1 82 ? 72.458 26.314 -126.685 1.00 65.25 82 GLN A N 1
ATOM 624 C CA . GLN A 1 82 ? 71.803 27.320 -125.838 1.00 65.25 82 GLN A CA 1
ATOM 625 C C . GLN A 1 82 ? 70.602 26.754 -125.063 1.00 65.25 82 GLN A C 1
ATOM 627 O O . GLN A 1 82 ? 70.440 27.041 -123.877 1.00 65.25 82 GLN A O 1
ATOM 632 N N . GLN A 1 83 ? 69.770 25.915 -125.688 1.00 66.38 83 GLN A N 1
ATOM 633 C CA . GLN A 1 83 ? 68.644 25.278 -124.994 1.00 66.38 83 GLN A CA 1
ATOM 634 C C . GLN A 1 83 ? 69.098 24.293 -123.909 1.00 66.38 83 GLN A C 1
ATOM 636 O O . GLN A 1 83 ? 68.466 24.210 -122.853 1.00 66.38 83 GLN A O 1
ATOM 641 N N . LEU A 1 84 ? 70.187 23.556 -124.142 1.00 69.81 84 LEU A N 1
ATOM 642 C CA . LEU A 1 84 ? 70.778 22.666 -123.141 1.00 69.81 84 LEU A CA 1
ATOM 643 C C . LEU A 1 84 ? 71.401 23.452 -121.982 1.00 69.81 84 LEU A C 1
ATOM 645 O O . LEU A 1 84 ? 71.210 23.067 -120.831 1.00 69.81 84 LEU A O 1
ATOM 649 N N . GLU A 1 85 ? 72.063 24.578 -122.250 1.00 68.25 85 GLU A N 1
ATOM 650 C CA . GLU A 1 85 ? 72.603 25.456 -121.206 1.00 68.25 85 GLU A CA 1
ATOM 651 C C . GLU A 1 85 ? 71.507 26.057 -120.321 1.00 68.25 85 GLU A C 1
ATOM 653 O O . GLU A 1 85 ? 71.660 26.102 -119.100 1.00 68.25 85 GLU A O 1
ATOM 658 N N . VAL A 1 86 ? 70.387 26.492 -120.907 1.00 73.50 86 VAL A N 1
ATOM 659 C CA . VAL A 1 86 ? 69.242 27.016 -120.145 1.00 73.50 86 VAL A CA 1
ATOM 660 C C . VAL A 1 86 ? 68.637 25.926 -119.256 1.00 73.50 86 VAL A C 1
ATOM 662 O O . VAL A 1 86 ? 68.400 26.175 -118.076 1.00 73.50 86 VAL A O 1
ATOM 665 N N . LYS A 1 87 ? 68.461 24.705 -119.780 1.00 72.62 87 LYS A N 1
ATOM 666 C CA . LYS A 1 87 ? 67.954 23.559 -119.003 1.00 72.62 87 LYS A CA 1
ATOM 667 C C . LYS A 1 87 ? 68.917 23.111 -117.903 1.00 72.62 87 LYS A C 1
ATOM 669 O O . LYS A 1 87 ? 68.481 22.749 -116.815 1.00 72.62 87 LYS A O 1
ATOM 674 N N . TYR A 1 88 ? 70.223 23.139 -118.164 1.00 72.06 88 TYR A N 1
ATOM 675 C CA . TYR A 1 88 ? 71.229 22.812 -117.157 1.00 72.06 88 TYR A CA 1
ATOM 676 C C . TYR A 1 88 ? 71.241 23.854 -116.032 1.00 72.06 88 TYR A C 1
ATOM 678 O O . TYR A 1 88 ? 71.254 23.493 -114.858 1.00 72.06 88 TYR A O 1
ATOM 686 N N . LYS A 1 89 ? 71.160 25.149 -116.373 1.00 72.75 89 LYS A N 1
ATOM 687 C CA . LYS A 1 89 ? 71.068 26.233 -115.384 1.00 72.75 89 LYS A CA 1
ATOM 688 C C . LYS A 1 89 ? 69.783 26.154 -114.557 1.00 72.75 89 LYS A C 1
ATOM 690 O O . LYS A 1 89 ? 69.859 26.357 -113.349 1.00 72.75 89 LYS A O 1
ATOM 695 N N . SER A 1 90 ? 68.637 25.824 -115.161 1.00 71.81 90 SER A N 1
ATOM 696 C CA . SER A 1 90 ? 67.387 25.644 -114.410 1.00 71.81 90 SER A CA 1
ATOM 697 C C . SER A 1 90 ? 67.459 24.438 -113.471 1.00 71.81 90 SER A C 1
ATOM 699 O O . SER A 1 90 ? 67.178 24.581 -112.289 1.00 71.81 90 SER A O 1
ATOM 701 N N . ALA A 1 91 ? 67.953 23.288 -113.946 1.00 71.31 91 ALA A N 1
ATOM 702 C CA . ALA A 1 91 ? 68.117 22.095 -113.112 1.00 71.31 91 ALA A CA 1
ATOM 703 C C . ALA A 1 91 ? 69.108 22.312 -111.952 1.00 71.31 91 ALA A C 1
ATOM 705 O O . ALA A 1 91 ? 68.906 21.794 -110.855 1.00 71.31 91 ALA A O 1
ATOM 706 N N . LEU A 1 92 ? 70.168 23.101 -112.168 1.00 71.94 92 LEU A N 1
ATOM 707 C CA . LEU A 1 92 ? 71.118 23.463 -111.116 1.00 71.94 92 LEU A CA 1
ATOM 708 C C . LEU A 1 92 ? 70.464 24.349 -110.042 1.00 71.94 92 LEU A C 1
ATOM 710 O O . LEU A 1 92 ? 70.697 24.137 -108.853 1.00 71.94 92 LEU A O 1
ATOM 714 N N . LEU A 1 93 ? 69.643 25.323 -110.446 1.00 74.31 93 LEU A N 1
ATOM 715 C CA . LEU A 1 93 ? 68.897 26.176 -109.516 1.00 74.31 93 LEU A CA 1
ATOM 716 C C . LEU A 1 93 ? 67.872 25.368 -108.712 1.00 74.31 93 LEU A C 1
ATOM 718 O O . LEU A 1 93 ? 67.812 25.525 -107.492 1.00 74.31 93 LEU A O 1
ATOM 722 N N . ASP A 1 94 ? 67.153 24.450 -109.360 1.00 73.88 94 ASP A N 1
ATOM 723 C CA . ASP A 1 94 ? 66.209 23.546 -108.697 1.00 73.88 94 ASP A CA 1
ATOM 724 C C . ASP A 1 94 ? 66.925 22.640 -107.682 1.00 73.88 94 ASP A C 1
ATOM 726 O O . ASP A 1 94 ? 66.460 22.476 -106.555 1.00 73.88 94 ASP A O 1
ATOM 730 N N . ALA A 1 95 ? 68.106 22.108 -108.021 1.00 72.50 95 ALA A N 1
ATOM 731 C CA . ALA A 1 95 ? 68.908 21.294 -107.105 1.00 72.50 95 ALA A CA 1
ATOM 732 C C . ALA A 1 95 ? 69.421 22.093 -105.891 1.00 72.50 95 ALA A C 1
ATOM 734 O O . ALA A 1 95 ? 69.464 21.573 -104.773 1.00 72.50 95 ALA A O 1
ATOM 735 N N . ILE A 1 96 ? 69.791 23.366 -106.082 1.00 72.25 96 ILE A N 1
ATOM 736 C CA . ILE A 1 96 ? 70.182 24.264 -104.983 1.00 72.25 96 ILE A CA 1
ATOM 737 C C . ILE A 1 96 ? 68.983 24.534 -104.063 1.00 72.25 96 ILE A C 1
ATOM 739 O O . ILE A 1 96 ? 69.132 24.451 -102.842 1.00 72.25 96 ILE A O 1
ATOM 743 N N . GLN A 1 97 ? 67.799 24.791 -104.630 1.00 75.94 97 GLN A N 1
ATOM 744 C CA . GLN A 1 97 ? 66.564 24.993 -103.864 1.00 75.94 97 GLN A CA 1
ATOM 745 C C . GLN A 1 97 ? 66.134 23.731 -103.108 1.00 75.94 97 GLN A C 1
ATOM 747 O O . GLN A 1 97 ? 65.794 23.806 -101.925 1.00 75.94 97 GLN A O 1
ATOM 752 N N . GLN A 1 98 ? 66.214 22.559 -103.742 1.00 73.25 98 GLN A N 1
ATOM 753 C CA . GLN A 1 98 ? 65.949 21.286 -103.073 1.00 73.25 98 GLN A CA 1
ATOM 754 C C . GLN A 1 98 ? 66.917 21.067 -101.916 1.00 73.25 98 GLN A C 1
ATOM 756 O O . GLN A 1 98 ? 66.483 20.748 -100.817 1.00 73.25 98 GLN A O 1
ATOM 761 N N . ARG A 1 99 ? 68.215 21.332 -102.105 1.00 73.12 99 ARG A N 1
ATOM 762 C CA . ARG A 1 99 ? 69.200 21.200 -101.026 1.00 73.12 99 ARG A CA 1
ATOM 763 C C . ARG A 1 99 ? 68.924 22.153 -99.861 1.00 73.12 99 ARG A C 1
ATOM 765 O O . ARG A 1 99 ? 69.131 21.764 -98.713 1.00 73.12 99 ARG A O 1
ATOM 772 N N . SER A 1 100 ? 68.473 23.383 -100.126 1.00 75.12 100 SER A N 1
ATOM 773 C CA . SER A 1 100 ? 68.076 24.305 -99.052 1.00 75.12 100 SER A CA 1
ATOM 774 C C . SER A 1 100 ? 66.824 23.834 -98.316 1.00 75.12 100 SER A C 1
ATOM 776 O O . SER A 1 100 ? 66.781 23.917 -97.091 1.00 75.12 100 SER A O 1
ATOM 778 N N . LEU A 1 101 ? 65.847 23.280 -99.038 1.00 81.50 101 LEU A N 1
ATOM 779 C CA . LEU A 1 101 ? 64.629 22.736 -98.447 1.00 81.50 101 LEU A CA 1
ATOM 780 C C . LEU A 1 101 ? 64.933 21.502 -97.588 1.00 81.50 101 LEU A C 1
ATOM 782 O O . LEU A 1 101 ? 64.433 21.398 -96.473 1.00 81.50 101 LEU A O 1
ATOM 786 N N . THR A 1 102 ? 65.798 20.603 -98.062 1.00 77.56 102 THR A N 1
ATOM 787 C CA . THR A 1 102 ? 66.225 19.420 -97.303 1.00 77.56 102 THR A CA 1
ATOM 788 C C . THR A 1 102 ? 66.885 19.815 -95.988 1.00 77.56 102 THR A C 1
ATOM 790 O O . THR A 1 102 ? 66.527 19.266 -94.954 1.00 77.56 102 THR A O 1
ATOM 793 N N . LYS A 1 103 ? 67.767 20.824 -95.989 1.00 83.75 103 LYS A N 1
ATOM 794 C CA . LYS A 1 103 ? 68.374 21.330 -94.746 1.00 83.75 103 LYS A CA 1
ATOM 795 C C . LYS A 1 103 ? 67.338 21.886 -93.768 1.00 83.75 103 LYS A C 1
ATOM 797 O O . LYS A 1 103 ? 67.401 21.585 -92.584 1.00 83.75 103 LYS A O 1
ATOM 802 N N . GLN A 1 104 ? 66.363 22.652 -94.259 1.00 81.81 104 GLN A N 1
ATOM 803 C CA . GLN A 1 104 ? 65.281 23.167 -93.413 1.00 81.81 104 GLN A CA 1
ATOM 804 C C . GLN A 1 104 ? 64.419 22.042 -92.825 1.00 81.81 104 GLN A C 1
ATOM 806 O O . GLN A 1 104 ? 63.965 22.140 -91.686 1.00 81.81 104 GLN A O 1
ATOM 811 N N . LEU A 1 105 ? 64.195 20.965 -93.583 1.00 84.50 105 LEU A N 1
ATOM 812 C CA . LEU A 1 105 ? 63.483 19.787 -93.092 1.00 84.50 105 LEU A CA 1
ATOM 813 C C . LEU A 1 105 ? 64.301 19.026 -92.043 1.00 84.50 105 LEU A C 1
ATOM 815 O O . LEU A 1 105 ? 63.736 18.651 -91.021 1.00 84.50 105 LEU A O 1
ATOM 819 N N . GLU A 1 106 ? 65.607 18.844 -92.246 1.00 88.12 106 GLU A N 1
ATOM 820 C CA . GLU A 1 106 ? 66.512 18.217 -91.268 1.00 88.12 106 GLU A CA 1
ATOM 821 C C . GLU A 1 106 ? 66.542 18.997 -89.943 1.00 88.12 106 GLU A C 1
ATOM 823 O O . GLU A 1 106 ? 66.381 18.407 -88.874 1.00 88.12 106 GLU A O 1
ATOM 828 N N . GLU A 1 107 ? 66.658 20.327 -90.003 1.00 88.81 107 GLU A N 1
ATOM 829 C CA . GLU A 1 107 ? 66.592 21.201 -88.823 1.00 88.81 107 GLU A CA 1
ATOM 830 C C . GLU A 1 107 ? 65.244 21.074 -88.097 1.00 88.81 107 GLU A C 1
ATOM 832 O O . GLU A 1 107 ? 65.195 20.977 -86.869 1.00 88.81 107 GLU A O 1
ATOM 837 N N . ARG A 1 108 ? 64.139 21.005 -88.848 1.00 86.62 108 ARG A N 1
ATOM 838 C CA . ARG A 1 108 ? 62.791 20.859 -88.286 1.00 86.62 108 ARG A CA 1
ATOM 839 C C . ARG A 1 108 ? 62.553 19.481 -87.670 1.00 86.62 108 ARG A C 1
ATOM 841 O O . ARG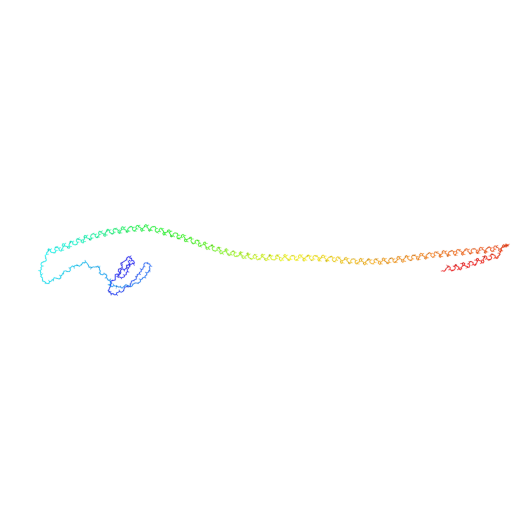 A 1 108 ? 61.851 19.390 -86.666 1.00 86.62 108 ARG A O 1
ATOM 848 N N . VAL A 1 109 ? 63.126 18.421 -88.240 1.00 87.81 109 VAL A N 1
ATOM 849 C CA . VAL A 1 109 ? 63.083 17.069 -87.662 1.00 87.81 109 VAL A CA 1
ATOM 850 C C . VAL A 1 109 ? 63.838 17.044 -86.337 1.00 87.81 109 VAL A C 1
ATOM 852 O O . VAL A 1 109 ? 63.263 16.613 -85.343 1.00 87.81 109 VAL A O 1
ATOM 855 N N . LEU A 1 110 ? 65.051 17.602 -86.283 1.00 92.12 110 LEU A N 1
ATOM 856 C CA . LEU A 1 110 ? 65.823 17.706 -85.039 1.00 92.12 110 LEU A CA 1
ATOM 857 C C . LEU A 1 110 ? 65.085 18.514 -83.960 1.00 92.12 110 LEU A C 1
ATOM 859 O O . LEU A 1 110 ? 65.068 18.128 -82.791 1.00 92.12 110 LEU A O 1
ATOM 863 N N . GLU A 1 111 ? 64.429 19.616 -84.336 1.00 89.81 111 GLU A N 1
ATOM 864 C CA . GLU A 1 111 ? 63.620 20.410 -83.404 1.00 89.81 111 GLU A CA 1
ATOM 865 C C . GLU A 1 111 ? 62.422 19.611 -82.858 1.00 89.81 111 GLU A C 1
ATOM 867 O O . GLU A 1 111 ? 62.108 19.677 -81.665 1.00 89.81 111 GLU A O 1
ATOM 872 N N . LEU A 1 112 ? 61.747 18.838 -83.713 1.00 84.88 112 LEU A N 1
ATOM 873 C CA . LEU A 1 112 ? 60.621 17.992 -83.314 1.00 84.88 112 LEU A CA 1
ATOM 874 C C . LEU A 1 112 ? 61.061 16.817 -82.436 1.00 84.88 112 LEU A C 1
ATOM 876 O O . LEU A 1 112 ? 60.378 16.518 -81.458 1.00 84.88 112 LEU A O 1
ATOM 880 N N . GLU A 1 113 ? 62.200 16.193 -82.729 1.00 88.81 113 GLU A N 1
ATOM 881 C CA . GLU A 1 113 ? 62.797 15.145 -81.892 1.00 88.81 113 GLU A CA 1
ATOM 882 C C . GLU A 1 113 ? 63.185 15.688 -80.510 1.00 88.81 113 GLU A C 1
ATOM 884 O O . GLU A 1 113 ? 62.898 15.057 -79.489 1.00 88.81 113 GLU A O 1
ATOM 889 N N . GLY A 1 114 ? 63.746 16.902 -80.451 1.00 88.56 114 GLY A N 1
ATOM 890 C CA . GLY A 1 114 ? 64.023 17.597 -79.192 1.00 88.56 114 GLY A CA 1
ATOM 891 C C . GLY A 1 114 ? 62.755 17.842 -78.368 1.00 88.56 114 GLY A C 1
ATOM 892 O O . GLY A 1 114 ? 62.701 17.494 -77.186 1.00 88.56 114 GLY A O 1
ATOM 893 N N . LYS A 1 115 ? 61.695 18.362 -79.002 1.00 88.00 115 LYS A N 1
ATOM 894 C CA . LYS A 1 115 ? 60.389 18.578 -78.351 1.00 88.00 115 LYS A CA 1
ATOM 895 C C . LYS A 1 115 ? 59.737 17.273 -77.895 1.00 88.00 115 LYS A C 1
ATOM 897 O O . LYS A 1 115 ? 59.110 17.252 -76.836 1.00 88.00 115 LYS A O 1
ATOM 902 N N . LEU A 1 116 ? 59.885 16.191 -78.660 1.00 83.38 116 LEU A N 1
ATOM 903 C CA . LEU A 1 116 ? 59.374 14.872 -78.291 1.00 83.38 116 LEU A CA 1
ATOM 904 C C . LEU A 1 116 ? 60.076 14.349 -77.032 1.00 83.38 116 LEU A C 1
ATOM 906 O O . LEU A 1 116 ? 59.396 13.968 -76.081 1.00 83.38 116 LEU A O 1
ATOM 910 N N . MET A 1 117 ? 61.409 14.424 -76.975 1.00 81.81 117 MET A N 1
ATOM 911 C CA . MET A 1 117 ? 62.167 14.018 -75.787 1.00 81.81 117 MET A CA 1
ATOM 912 C C . MET A 1 117 ? 61.825 14.855 -74.549 1.00 81.81 117 MET A C 1
ATOM 914 O O . MET A 1 117 ? 61.748 14.328 -73.439 1.00 81.81 117 MET A O 1
ATOM 918 N N . GLU A 1 118 ? 61.605 16.163 -74.698 1.00 79.00 118 GLU A N 1
ATOM 919 C CA . GLU A 1 118 ? 61.145 17.004 -73.588 1.00 79.00 118 GLU A CA 1
ATOM 920 C C . GLU A 1 118 ? 59.731 16.640 -73.119 1.00 79.00 118 GLU A C 1
ATOM 922 O O . GLU A 1 118 ? 59.462 16.645 -71.914 1.00 79.00 118 GLU A O 1
ATOM 927 N N . ALA A 1 119 ? 58.830 16.307 -74.044 1.00 73.25 119 ALA A N 1
ATOM 928 C CA . ALA A 1 119 ? 57.482 15.856 -73.717 1.00 73.25 119 ALA A CA 1
ATOM 929 C C . ALA A 1 119 ? 57.490 14.494 -73.002 1.00 73.25 119 ALA A C 1
ATOM 931 O O . ALA A 1 119 ? 56.733 14.305 -72.050 1.00 73.25 119 ALA A O 1
ATOM 932 N N . GLU A 1 120 ? 58.363 13.569 -73.406 1.00 74.62 120 GLU A N 1
ATOM 933 C CA . GLU A 1 120 ? 58.551 12.274 -72.740 1.00 74.62 120 GLU A CA 1
ATOM 934 C C . GLU A 1 120 ? 59.146 12.439 -71.339 1.00 74.62 120 GLU A C 1
ATOM 936 O O . GLU A 1 120 ? 58.567 11.939 -70.378 1.00 74.62 120 GLU A O 1
ATOM 941 N N . ARG A 1 121 ? 60.192 13.262 -71.170 1.00 74.94 121 ARG A N 1
ATOM 942 C CA . ARG A 1 121 ? 60.731 13.578 -69.832 1.00 74.94 121 ARG A CA 1
ATOM 943 C C . ARG A 1 121 ? 59.687 14.192 -68.899 1.00 74.94 121 ARG A C 1
ATOM 945 O O . ARG A 1 121 ? 59.669 13.878 -67.710 1.00 74.94 121 ARG A O 1
ATOM 952 N N . LYS A 1 122 ? 58.826 15.077 -69.415 1.00 71.69 122 LYS A N 1
ATOM 953 C CA . LYS A 1 122 ? 57.722 15.663 -68.635 1.00 71.69 122 LYS A CA 1
ATOM 954 C C . LYS A 1 122 ? 56.659 14.625 -68.281 1.00 71.69 122 LYS A C 1
ATOM 956 O O . LYS A 1 122 ? 56.117 14.689 -67.181 1.00 71.69 122 LYS A O 1
ATOM 961 N N . ARG A 1 123 ? 56.368 13.676 -69.176 1.00 65.38 123 ARG A N 1
ATOM 962 C CA . ARG A 1 123 ? 55.437 12.568 -68.920 1.00 65.38 123 ARG A CA 1
ATOM 963 C C . ARG A 1 123 ? 55.964 11.642 -67.828 1.00 65.38 123 ARG A C 1
ATOM 965 O O . ARG A 1 123 ? 55.203 11.298 -66.934 1.00 65.38 123 ARG A O 1
ATOM 972 N N . ASP A 1 124 ? 57.245 11.298 -67.848 1.00 63.22 124 ASP A N 1
ATOM 973 C CA . ASP A 1 124 ? 57.830 10.391 -66.855 1.00 63.22 124 ASP A CA 1
ATOM 974 C C . ASP A 1 124 ? 57.902 11.034 -65.460 1.00 63.22 124 ASP A C 1
ATOM 976 O O . ASP A 1 124 ? 57.631 10.378 -64.451 1.00 63.22 124 ASP A O 1
ATOM 980 N N . SER A 1 125 ? 58.164 12.344 -65.381 1.00 63.44 125 SER A N 1
ATOM 981 C CA . SER A 1 125 ? 58.163 13.072 -64.104 1.00 63.44 125 SER A CA 1
ATOM 982 C C . SER A 1 125 ? 56.757 13.294 -63.520 1.00 63.44 125 SER A C 1
ATOM 984 O O . SER A 1 125 ? 56.590 13.303 -62.297 1.00 63.44 125 SER A O 1
ATOM 986 N N . THR A 1 126 ? 55.724 13.413 -64.364 1.00 57.81 126 THR A N 1
ATOM 987 C CA . THR A 1 126 ? 54.318 13.505 -63.915 1.00 57.81 126 THR A CA 1
ATOM 988 C C . THR A 1 126 ? 53.649 12.143 -63.708 1.00 57.81 126 TH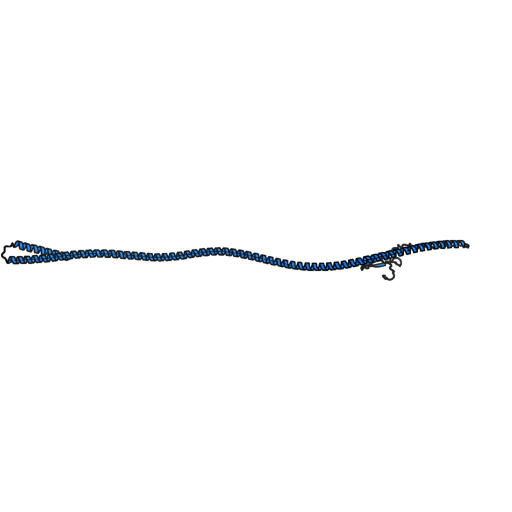R A C 1
ATOM 990 O O . THR A 1 126 ? 52.799 12.011 -62.831 1.00 57.81 126 THR A O 1
ATOM 993 N N . GLY A 1 127 ? 54.058 11.101 -64.432 1.00 58.19 127 GLY A N 1
ATOM 994 C CA . GLY A 1 127 ? 53.568 9.731 -64.256 1.00 58.19 127 GLY A CA 1
ATOM 995 C C . GLY A 1 127 ? 53.999 9.117 -62.923 1.00 58.19 127 GLY A C 1
ATOM 996 O O . GLY A 1 127 ? 53.178 8.509 -62.239 1.00 58.19 127 GLY A O 1
ATOM 997 N N . GLY A 1 128 ? 55.247 9.357 -62.500 1.00 59.47 128 GLY A N 1
ATOM 998 C CA . GLY A 1 128 ? 55.754 8.902 -61.198 1.00 59.47 128 GLY A CA 1
ATOM 999 C C . GLY A 1 128 ? 55.077 9.576 -59.999 1.00 59.47 128 GLY A C 1
ATOM 1000 O O . GLY A 1 128 ? 54.905 8.956 -58.954 1.00 59.47 128 GLY A O 1
ATOM 1001 N N . THR A 1 129 ? 54.628 10.824 -60.156 1.00 60.94 129 THR A N 1
ATOM 1002 C CA . THR A 1 129 ? 53.862 11.530 -59.120 1.00 60.94 129 THR A CA 1
ATOM 1003 C C . THR A 1 129 ? 52.392 11.115 -59.142 1.00 60.94 129 THR A C 1
ATOM 1005 O O . THR A 1 129 ? 51.850 10.782 -58.094 1.00 60.94 129 THR A O 1
ATOM 1008 N N . SER A 1 130 ? 51.751 11.035 -60.313 1.00 66.12 130 SER A N 1
ATOM 1009 C CA . SER A 1 130 ? 50.346 10.615 -60.436 1.00 66.12 130 SER A CA 1
ATOM 1010 C C . SER A 1 130 ? 50.090 9.180 -59.961 1.00 66.12 130 SER A C 1
ATOM 1012 O O . SER A 1 130 ? 49.043 8.933 -59.368 1.00 66.12 130 SER A O 1
ATOM 1014 N N . ALA A 1 131 ? 51.009 8.238 -60.202 1.00 73.44 131 ALA A N 1
ATOM 1015 C CA . ALA A 1 131 ? 50.879 6.864 -59.713 1.00 73.44 131 ALA A CA 1
ATOM 1016 C C . ALA A 1 131 ? 50.954 6.795 -58.178 1.00 73.44 131 ALA A C 1
ATOM 1018 O O . ALA A 1 131 ? 50.112 6.151 -57.560 1.00 73.44 131 ALA A O 1
ATOM 1019 N N . GLY A 1 132 ? 51.885 7.535 -57.562 1.00 74.94 132 GLY A N 1
ATOM 1020 C CA . GLY A 1 132 ? 51.983 7.634 -56.103 1.00 74.94 132 GLY A CA 1
ATOM 1021 C C . GLY A 1 132 ? 50.750 8.281 -55.460 1.00 74.94 132 GLY A C 1
ATOM 1022 O O . GLY A 1 132 ? 50.277 7.806 -54.432 1.00 74.94 132 GLY A O 1
ATOM 1023 N N . TRP A 1 133 ? 50.170 9.309 -56.094 1.00 76.69 133 TRP A N 1
ATOM 1024 C CA . TRP A 1 133 ? 48.898 9.893 -55.646 1.00 76.69 133 TRP A CA 1
ATOM 1025 C C . TRP A 1 133 ? 47.731 8.904 -55.749 1.00 76.69 133 TRP A C 1
ATOM 1027 O O . TRP A 1 133 ? 46.890 8.884 -54.854 1.00 76.69 133 TRP A O 1
ATOM 1037 N N . MET A 1 134 ? 47.661 8.087 -56.807 1.00 79.88 134 MET A N 1
ATOM 1038 C CA . MET A 1 134 ? 46.621 7.056 -56.923 1.00 79.88 134 MET A CA 1
ATOM 1039 C C . MET A 1 134 ? 46.771 5.981 -55.846 1.00 79.88 134 MET A C 1
ATOM 1041 O O . MET A 1 134 ? 45.790 5.686 -55.172 1.00 79.88 134 MET A O 1
ATOM 1045 N N . GLU A 1 135 ? 47.982 5.474 -55.607 1.00 80.62 135 GLU A N 1
ATOM 1046 C CA . GLU A 1 135 ? 48.238 4.482 -54.553 1.00 80.62 135 GLU A CA 1
ATOM 1047 C C . GLU A 1 135 ? 47.922 5.042 -53.151 1.00 80.62 135 GLU A C 1
ATOM 1049 O O . GLU A 1 135 ? 47.253 4.393 -52.345 1.00 80.62 135 GLU A O 1
ATOM 1054 N N . GLU A 1 136 ? 48.311 6.290 -52.862 1.00 78.44 136 GLU A N 1
ATOM 1055 C CA . GLU A 1 136 ? 47.968 6.952 -51.598 1.00 78.44 136 GLU A CA 1
ATOM 1056 C C . GLU A 1 136 ? 46.446 7.118 -51.431 1.00 78.44 136 GLU A C 1
ATOM 1058 O O . GLU A 1 136 ? 45.909 6.929 -50.333 1.00 78.44 136 GLU A O 1
ATOM 1063 N N . MET A 1 137 ? 45.732 7.457 -52.509 1.00 82.56 137 MET A N 1
ATOM 1064 C CA . MET A 1 137 ? 44.274 7.584 -52.488 1.00 82.56 137 MET A CA 1
ATOM 1065 C C . MET A 1 137 ? 43.580 6.233 -52.332 1.00 82.56 137 MET A C 1
ATOM 1067 O O . MET A 1 137 ? 42.644 6.144 -51.543 1.00 82.56 137 MET A O 1
ATOM 1071 N N . GLU A 1 138 ? 44.059 5.175 -52.984 1.00 85.94 138 GLU A N 1
ATOM 1072 C CA . GLU A 1 138 ? 43.538 3.814 -52.814 1.00 85.94 138 GLU A CA 1
ATOM 1073 C C . GLU A 1 138 ? 43.680 3.338 -51.363 1.00 85.94 138 GLU A C 1
ATOM 1075 O O . GLU A 1 138 ? 42.721 2.832 -50.771 1.00 85.94 138 GLU A O 1
ATOM 1080 N N . VAL A 1 139 ? 44.835 3.582 -50.733 1.00 88.19 139 VAL A N 1
ATOM 1081 C CA . VAL A 1 139 ? 45.053 3.259 -49.314 1.00 88.19 139 VAL A CA 1
ATOM 1082 C C . VAL A 1 139 ? 44.116 4.064 -48.407 1.00 88.19 139 VAL A C 1
ATOM 1084 O O . VAL A 1 139 ? 43.563 3.513 -47.446 1.00 88.19 139 VAL A O 1
ATOM 1087 N N . LYS A 1 140 ? 43.896 5.354 -48.699 1.00 88.69 140 LYS A N 1
ATOM 1088 C CA . LYS A 1 140 ? 42.945 6.193 -47.951 1.00 88.69 140 LYS A CA 1
ATOM 1089 C C . LYS A 1 140 ? 41.504 5.721 -48.130 1.00 88.69 140 LYS A C 1
ATOM 1091 O O . LYS A 1 140 ? 40.804 5.609 -47.126 1.00 88.69 140 LYS A O 1
ATOM 1096 N N . CYS A 1 141 ? 41.082 5.389 -49.348 1.00 91.44 141 CYS A N 1
ATOM 1097 C CA . CYS A 1 141 ? 39.764 4.824 -49.636 1.00 91.44 141 CYS A CA 1
ATOM 1098 C C . CYS A 1 141 ? 39.544 3.525 -48.854 1.00 91.44 141 CYS A C 1
ATOM 1100 O O . CYS A 1 141 ? 38.598 3.446 -48.076 1.00 91.44 141 CYS A O 1
ATOM 1102 N N . ALA A 1 142 ? 40.479 2.574 -48.927 1.00 91.12 142 ALA A N 1
ATOM 1103 C CA . ALA A 1 142 ? 40.387 1.317 -48.183 1.00 91.12 142 ALA A CA 1
ATOM 1104 C C . ALA A 1 142 ? 40.381 1.522 -46.652 1.00 91.12 142 ALA A C 1
ATOM 1106 O O . ALA A 1 142 ? 39.755 0.765 -45.907 1.00 91.12 142 ALA A O 1
ATOM 1107 N N . SER A 1 143 ? 41.088 2.538 -46.146 1.00 91.12 143 SER A N 1
ATOM 1108 C CA . SER A 1 143 ? 41.054 2.902 -44.724 1.00 91.12 143 SER A CA 1
ATOM 1109 C C . SER A 1 143 ? 39.693 3.471 -44.311 1.00 91.12 143 SER A C 1
ATOM 1111 O O . SER A 1 143 ? 39.136 3.052 -43.292 1.00 91.12 143 SER A O 1
ATOM 1113 N N . LEU A 1 144 ? 39.136 4.381 -45.116 1.00 92.31 144 LEU A N 1
ATOM 1114 C CA . LEU A 1 144 ? 37.824 4.988 -44.886 1.00 92.31 144 LEU A CA 1
ATOM 1115 C C . LEU A 1 144 ? 36.696 3.957 -44.978 1.00 92.31 144 LEU A C 1
ATOM 1117 O O . LEU A 1 144 ? 35.807 3.970 -44.134 1.00 92.31 144 LEU A O 1
ATOM 1121 N N . GLU A 1 145 ? 36.760 3.020 -45.922 1.00 91.00 145 GLU A N 1
ATOM 1122 C CA . GLU A 1 145 ? 35.805 1.910 -46.034 1.00 91.00 145 GLU A CA 1
ATOM 1123 C C . GLU A 1 145 ? 35.816 1.035 -44.776 1.00 91.00 145 GLU A C 1
ATOM 1125 O O . GLU A 1 145 ? 34.767 0.780 -44.183 1.00 91.00 145 GLU A O 1
ATOM 1130 N N . ARG A 1 146 ? 37.003 0.666 -44.272 1.00 93.50 146 ARG A N 1
ATOM 1131 C CA . ARG A 1 146 ? 37.119 -0.076 -43.004 1.00 93.50 146 ARG A CA 1
ATOM 1132 C C . ARG A 1 146 ? 36.579 0.710 -41.809 1.00 93.50 146 ARG A C 1
ATOM 1134 O O . ARG A 1 146 ? 36.037 0.110 -40.880 1.00 93.50 146 ARG A O 1
ATOM 1141 N N . GLN A 1 147 ? 36.760 2.030 -41.782 1.00 89.44 147 GLN A N 1
ATOM 1142 C CA . GLN A 1 147 ? 36.190 2.879 -40.732 1.00 89.44 147 GLN A CA 1
ATOM 1143 C C . GLN A 1 147 ? 34.664 2.957 -40.838 1.00 89.44 147 GLN A C 1
ATOM 1145 O O . GLN A 1 147 ? 33.989 2.836 -39.817 1.00 89.44 147 GLN A O 1
ATOM 1150 N N . LEU A 1 148 ? 34.125 3.088 -42.052 1.00 90.81 148 LEU A N 1
ATOM 1151 C CA . LEU A 1 148 ? 32.689 3.101 -42.313 1.00 90.81 148 LEU A CA 1
ATOM 1152 C C . LEU A 1 148 ? 32.038 1.787 -41.869 1.00 90.81 148 LEU A C 1
ATOM 1154 O O . LEU A 1 148 ? 31.057 1.822 -41.132 1.00 90.81 148 LEU A O 1
ATOM 1158 N N . GLU A 1 149 ? 32.616 0.638 -42.227 1.00 92.38 149 GLU A N 1
ATOM 1159 C CA . GLU A 1 149 ? 32.119 -0.671 -41.785 1.00 92.38 149 GLU A CA 1
ATOM 1160 C C . GLU A 1 149 ? 32.118 -0.807 -40.259 1.00 92.38 149 GLU A C 1
ATOM 1162 O O . GLU A 1 149 ? 31.158 -1.308 -39.671 1.00 92.38 149 GLU A O 1
ATOM 1167 N N . LYS A 1 150 ? 33.187 -0.351 -39.590 1.00 92.62 150 LYS A N 1
ATOM 1168 C CA . LYS A 1 150 ? 33.254 -0.361 -38.121 1.00 92.62 150 LYS A CA 1
ATOM 1169 C C . LYS A 1 150 ? 32.162 0.512 -37.511 1.00 92.62 150 LYS A C 1
ATOM 1171 O O . LYS A 1 150 ? 31.484 0.064 -36.591 1.00 92.62 150 LYS A O 1
ATOM 1176 N N . LEU A 1 151 ? 31.972 1.726 -38.028 1.00 90.69 151 LEU A N 1
ATOM 1177 C CA . LEU A 1 151 ? 30.927 2.635 -37.557 1.00 90.69 151 LEU A CA 1
ATOM 1178 C C . LEU A 1 151 ? 29.527 2.065 -37.797 1.00 90.69 151 LEU A C 1
ATOM 1180 O O . LEU A 1 151 ? 28.676 2.179 -36.921 1.00 90.69 151 LEU A O 1
ATOM 1184 N N . GLN A 1 152 ? 29.293 1.400 -38.929 1.00 90.50 152 GLN A N 1
ATOM 1185 C CA . GLN A 1 152 ? 28.021 0.738 -39.218 1.00 90.50 152 GLN A CA 1
ATOM 1186 C C . GLN A 1 152 ? 27.730 -0.405 -38.241 1.00 90.50 152 GLN A C 1
ATOM 1188 O O . GLN A 1 152 ? 26.614 -0.487 -37.732 1.00 90.50 152 GLN A O 1
ATOM 1193 N N . ARG A 1 153 ? 28.723 -1.248 -37.921 1.00 90.88 153 ARG A N 1
ATOM 1194 C CA . ARG A 1 153 ? 28.557 -2.315 -36.916 1.00 90.88 153 ARG A CA 1
ATOM 1195 C C . ARG A 1 153 ? 28.244 -1.744 -35.536 1.00 90.88 153 ARG A C 1
ATOM 1197 O O . ARG A 1 153 ? 27.277 -2.169 -34.916 1.00 90.88 153 ARG A O 1
ATOM 1204 N N . VAL A 1 154 ? 28.997 -0.732 -35.095 1.00 94.12 154 VAL A N 1
ATOM 1205 C CA . VAL A 1 154 ? 28.738 -0.054 -33.813 1.00 94.12 154 VAL A CA 1
ATOM 1206 C C . VAL A 1 154 ? 27.344 0.577 -33.806 1.00 94.12 154 VAL A C 1
ATOM 1208 O O . VAL A 1 154 ? 26.608 0.413 -32.840 1.00 94.12 154 VAL A O 1
ATOM 1211 N N . SER A 1 155 ? 26.940 1.236 -34.894 1.00 90.88 155 SER A N 1
ATOM 1212 C CA . SER A 1 155 ? 25.596 1.803 -35.037 1.00 90.88 155 SER A CA 1
ATOM 1213 C C . SER A 1 155 ? 24.517 0.733 -34.857 1.00 90.88 155 SER A C 1
ATOM 1215 O O . SER A 1 155 ? 23.619 0.910 -34.039 1.00 90.88 155 SER A O 1
ATOM 1217 N N . GLN A 1 156 ? 24.631 -0.403 -35.549 1.00 92.62 156 GLN A N 1
ATOM 1218 C CA . GLN A 1 156 ? 23.681 -1.514 -35.432 1.00 92.62 156 GLN A CA 1
ATOM 1219 C C . GLN A 1 156 ? 23.645 -2.115 -34.019 1.00 92.62 156 GLN A C 1
ATOM 1221 O O . GLN A 1 156 ? 22.566 -2.376 -33.484 1.00 92.62 156 GLN A O 1
ATOM 1226 N N . GLU A 1 157 ? 24.802 -2.302 -33.381 1.00 93.31 157 GLU A N 1
ATOM 1227 C CA . GLU A 1 157 ? 24.885 -2.796 -32.001 1.00 93.31 157 GLU A CA 1
ATOM 1228 C C . GLU A 1 157 ? 24.228 -1.823 -31.014 1.00 93.31 157 GLU A C 1
ATOM 1230 O O . GLU A 1 157 ? 23.428 -2.241 -30.174 1.00 93.31 157 GLU A O 1
ATOM 1235 N N . THR A 1 158 ? 24.504 -0.521 -31.141 1.00 91.12 158 THR A N 1
ATOM 1236 C CA . THR A 1 158 ? 23.891 0.511 -30.290 1.00 91.12 158 THR A CA 1
ATOM 1237 C C . THR A 1 158 ? 22.385 0.621 -30.508 1.00 91.12 158 THR A C 1
ATOM 1239 O O . THR A 1 158 ? 21.642 0.788 -29.543 1.00 91.12 158 THR A O 1
ATOM 1242 N N . GLU A 1 159 ? 21.907 0.465 -31.743 1.00 92.69 159 GLU A N 1
ATOM 1243 C CA . GLU A 1 159 ? 20.479 0.460 -32.055 1.00 92.69 159 GLU A CA 1
ATOM 1244 C C . GLU A 1 159 ? 19.784 -0.766 -31.447 1.00 92.69 159 GLU A C 1
ATOM 1246 O O . GLU A 1 159 ? 18.735 -0.635 -30.813 1.00 92.69 159 GLU A O 1
ATOM 1251 N N . SER A 1 160 ? 20.409 -1.945 -31.529 1.00 94.50 160 SER A N 1
ATOM 1252 C CA . SER A 1 160 ? 19.916 -3.159 -30.869 1.00 94.50 160 SER A CA 1
ATOM 1253 C C . SER A 1 160 ? 19.847 -2.998 -29.346 1.00 94.50 160 SER A C 1
ATOM 1255 O O . SER A 1 160 ? 18.835 -3.344 -28.729 1.00 94.50 160 SER A O 1
ATOM 1257 N N . GLN A 1 161 ? 20.891 -2.438 -28.725 1.00 93.00 161 GLN A N 1
ATOM 1258 C CA . GLN A 1 161 ? 20.904 -2.149 -27.286 1.00 93.00 161 GLN A CA 1
ATOM 1259 C C . GLN A 1 161 ? 19.823 -1.132 -26.905 1.00 93.00 161 GLN A C 1
ATOM 1261 O O . GLN A 1 161 ? 19.116 -1.324 -25.917 1.00 93.00 161 GLN A O 1
ATOM 1266 N N . LEU A 1 162 ? 19.633 -0.087 -27.713 1.00 93.75 162 LEU A N 1
ATOM 1267 C CA . LEU A 1 162 ? 18.596 0.916 -27.488 1.00 93.75 162 LEU A CA 1
ATOM 1268 C C . LEU A 1 162 ? 17.194 0.299 -27.541 1.00 93.75 162 LEU A C 1
ATOM 1270 O O . LEU A 1 162 ? 16.354 0.614 -26.700 1.00 93.75 162 LEU A O 1
ATOM 1274 N N . VAL A 1 163 ? 16.929 -0.594 -28.498 1.00 96.25 163 VAL A N 1
ATOM 1275 C CA . VAL A 1 163 ? 15.653 -1.323 -28.584 1.00 96.25 163 VAL A CA 1
ATOM 1276 C C . VAL A 1 163 ? 15.442 -2.207 -27.353 1.00 96.25 163 VAL A C 1
ATOM 1278 O O . VAL A 1 163 ? 14.333 -2.258 -26.815 1.00 96.25 163 VAL A O 1
ATOM 1281 N N . GLN A 1 164 ? 16.489 -2.883 -26.875 1.00 94.38 164 GLN A N 1
ATOM 1282 C CA . GLN A 1 164 ? 16.415 -3.712 -25.673 1.00 94.38 164 GLN A CA 1
ATOM 1283 C C . GLN A 1 164 ? 16.134 -2.878 -24.414 1.00 94.38 164 GLN A C 1
ATOM 1285 O O . GLN A 1 164 ? 15.251 -3.237 -23.630 1.00 94.38 164 GLN A O 1
ATOM 1290 N N . GLU A 1 165 ? 16.831 -1.755 -24.236 1.00 93.75 165 GLU A N 1
ATOM 1291 C CA . GLU A 1 165 ? 16.620 -0.865 -23.093 1.00 93.75 165 GLU A CA 1
ATOM 1292 C C . GLU A 1 165 ? 15.248 -0.189 -23.138 1.00 93.75 165 GLU A C 1
ATOM 1294 O O . GLU A 1 165 ? 14.585 -0.121 -22.106 1.00 93.75 165 GLU A O 1
ATOM 1299 N N . LYS A 1 166 ? 14.750 0.212 -24.316 1.00 94.44 166 LYS A N 1
ATOM 1300 C CA . LYS A 1 166 ? 13.375 0.725 -24.463 1.00 94.44 166 LYS A CA 1
ATOM 1301 C C . LYS A 1 166 ? 12.336 -0.284 -23.972 1.00 94.44 166 LYS A C 1
ATOM 1303 O O . LYS A 1 166 ? 11.510 0.061 -23.133 1.00 94.44 166 LYS A O 1
ATOM 1308 N N . LYS A 1 167 ? 12.442 -1.551 -24.389 1.00 96.56 167 LYS A N 1
ATOM 1309 C CA . LYS A 1 167 ? 11.562 -2.628 -23.896 1.00 96.56 167 LYS A CA 1
ATOM 1310 C C . LYS A 1 167 ? 11.704 -2.863 -22.391 1.00 96.56 167 LYS A C 1
ATOM 1312 O O . LYS A 1 167 ? 10.746 -3.238 -21.720 1.00 96.56 167 LYS A O 1
ATOM 1317 N N . ARG A 1 168 ? 12.910 -2.697 -21.837 1.00 95.69 168 ARG A N 1
ATOM 1318 C CA . ARG A 1 168 ? 13.135 -2.811 -20.389 1.00 95.69 168 ARG A CA 1
ATOM 1319 C C . ARG A 1 168 ? 12.444 -1.675 -19.634 1.00 95.69 168 ARG A C 1
ATOM 1321 O O . ARG A 1 168 ? 11.793 -1.952 -18.635 1.00 95.69 168 ARG A O 1
ATOM 1328 N N . VAL A 1 169 ? 12.544 -0.443 -20.132 1.00 95.75 169 VAL A N 1
ATOM 1329 C CA . VAL A 1 169 ? 11.865 0.731 -19.565 1.00 95.75 169 VAL A CA 1
ATOM 1330 C C . VAL A 1 169 ? 10.346 0.577 -19.624 1.00 95.75 169 VAL A C 1
ATOM 1332 O O . VAL A 1 169 ? 9.693 0.815 -18.616 1.00 95.75 169 VAL A O 1
ATOM 1335 N N . GLU A 1 170 ? 9.790 0.115 -20.747 1.00 96.31 170 GLU A N 1
ATOM 1336 C CA . GLU A 1 170 ? 8.347 -0.145 -20.883 1.00 96.31 170 GLU A CA 1
ATOM 1337 C C . GLU A 1 170 ? 7.844 -1.128 -19.817 1.00 96.31 170 GLU A C 1
ATOM 1339 O O . GLU A 1 170 ? 6.903 -0.811 -19.091 1.00 96.31 170 GLU A O 1
ATOM 1344 N N . ARG A 1 171 ? 8.530 -2.266 -19.633 1.00 95.62 171 ARG A N 1
ATOM 1345 C CA . ARG A 1 171 ? 8.175 -3.245 -18.588 1.00 95.62 171 ARG A CA 1
ATOM 1346 C C . ARG A 1 171 ? 8.241 -2.659 -17.179 1.00 95.62 171 ARG A C 1
ATOM 1348 O O . ARG A 1 171 ? 7.342 -2.888 -16.377 1.00 95.62 171 ARG A O 1
ATOM 1355 N N . VAL A 1 172 ? 9.285 -1.888 -16.875 1.00 95.56 172 VAL A N 1
ATOM 1356 C CA . VAL A 1 172 ? 9.429 -1.246 -15.558 1.00 95.56 172 VAL A CA 1
ATOM 1357 C C . VAL A 1 172 ? 8.315 -0.223 -15.317 1.00 95.56 172 VAL A C 1
ATOM 1359 O O . VAL A 1 172 ? 7.802 -0.126 -14.203 1.00 95.56 172 VAL A O 1
ATOM 1362 N N . GLU A 1 173 ? 7.902 0.523 -16.341 1.00 96.19 173 GLU A N 1
ATOM 1363 C CA . GLU A 1 173 ? 6.808 1.489 -16.218 1.00 96.19 173 GLU A CA 1
ATOM 1364 C C . GLU A 1 173 ? 5.450 0.786 -16.033 1.00 96.19 173 GLU A C 1
ATOM 1366 O O . GLU A 1 173 ? 4.634 1.220 -15.217 1.00 96.19 173 GLU A O 1
ATOM 1371 N N . GLU A 1 174 ? 5.215 -0.341 -16.713 1.00 95.94 174 GLU A N 1
ATOM 1372 C CA . GLU A 1 174 ? 4.041 -1.197 -16.493 1.00 95.94 174 GLU A CA 1
ATOM 1373 C C . GLU A 1 174 ? 3.994 -1.751 -15.060 1.00 95.94 174 GLU A C 1
ATOM 1375 O O . GLU A 1 174 ? 2.969 -1.623 -14.381 1.00 95.94 174 GLU A O 1
ATOM 1380 N N . GLU A 1 175 ? 5.107 -2.297 -14.559 1.00 96.69 175 GLU A N 1
ATOM 1381 C CA . GLU A 1 175 ? 5.227 -2.798 -13.183 1.00 96.69 175 GLU A CA 1
ATOM 1382 C C . GLU A 1 175 ? 4.987 -1.686 -12.153 1.00 96.69 175 GLU A C 1
ATOM 1384 O O . GLU A 1 175 ? 4.210 -1.857 -11.209 1.00 96.69 175 GLU A O 1
ATOM 1389 N N . LYS A 1 176 ? 5.585 -0.507 -12.356 1.00 95.56 176 LYS A N 1
ATOM 1390 C CA . LYS A 1 176 ? 5.367 0.677 -11.514 1.00 95.56 176 LYS A CA 1
ATOM 1391 C C . LYS A 1 176 ? 3.896 1.092 -11.488 1.00 95.56 176 LYS A C 1
ATOM 1393 O O . LYS A 1 176 ? 3.372 1.420 -10.418 1.00 95.56 176 LYS A O 1
ATOM 1398 N N . ASN A 1 177 ? 3.216 1.081 -12.633 1.00 96.94 177 ASN A N 1
ATOM 1399 C CA . ASN A 1 177 ? 1.795 1.414 -12.718 1.00 96.94 177 ASN A CA 1
ATOM 1400 C C . ASN A 1 177 ? 0.924 0.378 -11.992 1.00 96.94 177 ASN A C 1
ATOM 1402 O O . ASN A 1 177 ? 0.016 0.756 -11.242 1.00 96.94 177 ASN A O 1
ATOM 1406 N N . ALA A 1 178 ? 1.234 -0.914 -12.141 1.00 96.88 178 ALA A N 1
ATOM 1407 C CA . ALA A 1 178 ? 0.548 -1.994 -11.435 1.00 96.88 178 ALA A CA 1
ATOM 1408 C C . ALA A 1 178 ? 0.734 -1.888 -9.909 1.00 96.88 178 ALA A C 1
ATOM 1410 O O . ALA A 1 178 ? -0.244 -1.923 -9.157 1.00 96.88 178 ALA A O 1
ATOM 1411 N N . LEU A 1 179 ? 1.968 -1.661 -9.449 1.00 97.38 179 LEU A N 1
ATOM 1412 C CA . LEU A 1 179 ? 2.284 -1.456 -8.033 1.00 97.38 179 LEU A CA 1
ATOM 1413 C C . LEU A 1 179 ? 1.603 -0.205 -7.470 1.00 97.38 179 LEU A C 1
ATOM 1415 O O . LEU A 1 179 ? 1.037 -0.251 -6.381 1.00 97.38 179 LEU A O 1
ATOM 1419 N N . SER A 1 180 ? 1.579 0.895 -8.224 1.00 96.62 180 SER A N 1
ATOM 1420 C CA . SER A 1 180 ? 0.908 2.135 -7.811 1.00 96.62 180 SER A CA 1
ATOM 1421 C C . SER A 1 180 ? -0.605 1.961 -7.665 1.00 96.62 180 SER A C 1
ATOM 1423 O O . SER A 1 180 ? -1.226 2.585 -6.800 1.00 96.62 180 SER A O 1
ATOM 1425 N N . LYS A 1 181 ? -1.222 1.114 -8.499 1.00 97.94 181 LYS A N 1
ATOM 1426 C CA . LYS A 1 181 ? -2.637 0.749 -8.371 1.00 97.94 181 LYS A CA 1
ATOM 1427 C C . LYS A 1 181 ? -2.878 -0.090 -7.113 1.00 97.94 181 LYS A C 1
ATOM 1429 O O . LYS A 1 181 ? -3.745 0.269 -6.320 1.00 97.94 181 LYS A O 1
ATOM 1434 N N . SER A 1 182 ? -2.064 -1.123 -6.893 1.00 97.56 182 SER A N 1
ATOM 1435 C CA . SER A 1 182 ? -2.136 -1.974 -5.696 1.00 97.56 182 SER A CA 1
ATOM 1436 C C . SER A 1 182 ? -1.945 -1.172 -4.400 1.00 97.56 182 SER A C 1
ATOM 1438 O O . SER A 1 182 ? -2.704 -1.327 -3.444 1.00 97.56 182 SER A O 1
ATOM 1440 N N . LEU A 1 183 ? -1.005 -0.218 -4.386 1.00 97.19 183 LEU A N 1
ATOM 1441 C CA . LEU A 1 183 ? -0.787 0.677 -3.246 1.00 97.19 183 LEU A CA 1
ATOM 1442 C C . LEU A 1 183 ? -2.041 1.505 -2.915 1.00 97.19 183 LEU A C 1
ATOM 1444 O O . LEU A 1 183 ? -2.416 1.614 -1.748 1.00 97.19 183 LEU A O 1
ATOM 1448 N N . ARG A 1 184 ? -2.712 2.068 -3.930 1.00 97.38 184 ARG A N 1
ATOM 1449 C CA . ARG A 1 184 ? -3.966 2.820 -3.741 1.00 97.38 184 ARG A CA 1
ATOM 1450 C C . ARG A 1 184 ? -5.096 1.944 -3.208 1.00 97.38 184 ARG A C 1
ATOM 1452 O O . ARG A 1 184 ? -5.845 2.381 -2.333 1.00 97.38 184 ARG A O 1
ATOM 1459 N N . GLU A 1 185 ? -5.224 0.721 -3.713 1.00 97.62 185 GLU A N 1
ATOM 1460 C CA . GLU A 1 185 ? -6.214 -0.247 -3.226 1.00 97.62 185 GLU A CA 1
ATOM 1461 C C . GLU A 1 185 ? -5.960 -0.605 -1.754 1.00 97.62 185 GLU A C 1
ATOM 1463 O O . GLU A 1 185 ? -6.879 -0.532 -0.936 1.00 97.62 185 GLU A O 1
ATOM 1468 N N . LEU A 1 186 ? -4.705 -0.874 -1.379 1.00 97.25 186 LEU A N 1
ATOM 1469 C CA . LEU A 1 186 ? -4.314 -1.128 0.011 1.00 97.25 186 LEU A CA 1
ATOM 1470 C C . LEU A 1 186 ? -4.592 0.069 0.927 1.00 97.25 186 LEU A C 1
ATOM 1472 O O . LEU A 1 186 ? -5.137 -0.111 2.015 1.00 97.25 186 LEU A O 1
ATOM 1476 N N . GLN A 1 187 ? -4.272 1.292 0.496 1.00 97.31 187 GLN A N 1
ATOM 1477 C CA . GLN A 1 187 ? -4.580 2.508 1.259 1.00 97.31 187 GLN A CA 1
ATOM 1478 C C . GLN A 1 187 ? -6.089 2.682 1.471 1.00 97.31 187 GLN A C 1
ATOM 1480 O O . GLN A 1 187 ? -6.526 3.015 2.573 1.00 97.31 187 GLN A O 1
ATOM 1485 N N . THR A 1 188 ? -6.887 2.405 0.439 1.00 97.44 188 THR A N 1
ATOM 1486 C CA . THR A 1 188 ? -8.353 2.472 0.514 1.00 97.44 188 THR A CA 1
ATOM 1487 C C . THR A 1 188 ? -8.894 1.442 1.505 1.00 97.44 188 THR A C 1
ATOM 1489 O O . THR A 1 188 ? -9.706 1.781 2.365 1.00 97.44 188 THR A O 1
ATOM 1492 N N . ASN A 1 189 ? -8.403 0.201 1.443 1.00 97.56 189 ASN A N 1
ATOM 1493 C CA . ASN A 1 189 ? -8.800 -0.860 2.370 1.00 97.56 189 ASN A CA 1
ATOM 1494 C C . ASN A 1 189 ? -8.379 -0.549 3.812 1.00 97.56 189 ASN A C 1
ATOM 1496 O O . ASN A 1 189 ? -9.157 -0.763 4.737 1.00 97.56 189 ASN A O 1
ATOM 1500 N N . MET A 1 190 ? -7.186 0.013 4.018 1.00 97.62 190 MET A N 1
ATOM 1501 C CA . MET A 1 190 ? -6.728 0.424 5.346 1.00 97.62 190 MET A CA 1
ATOM 1502 C C . MET A 1 190 ? -7.624 1.515 5.947 1.00 97.62 190 MET A C 1
ATOM 1504 O O . MET A 1 190 ? -7.895 1.484 7.146 1.00 97.62 190 MET A O 1
ATOM 1508 N N . ASN A 1 191 ? -8.093 2.469 5.141 1.00 96.94 191 ASN A N 1
ATOM 1509 C CA . ASN A 1 191 ? -9.005 3.509 5.615 1.00 96.94 191 ASN A CA 1
ATOM 1510 C C . ASN A 1 191 ? -10.376 2.932 5.992 1.00 96.94 191 ASN A C 1
ATOM 1512 O O . ASN A 1 191 ? -10.851 3.215 7.088 1.00 96.94 191 ASN A O 1
ATOM 1516 N N . LYS A 1 192 ? -10.938 2.036 5.168 1.00 97.50 192 LYS A N 1
ATOM 1517 C CA . LYS A 1 192 ? -12.175 1.307 5.504 1.00 97.50 192 LYS A CA 1
ATOM 1518 C C . LYS A 1 192 ? -12.043 0.529 6.814 1.00 97.50 192 LYS A C 1
ATOM 1520 O O . LYS A 1 192 ? -12.880 0.662 7.695 1.00 97.50 192 LYS A O 1
ATOM 1525 N N . LEU A 1 193 ? -10.941 -0.201 6.997 1.00 96.50 193 LEU A N 1
ATOM 1526 C CA . LEU A 1 193 ? -10.680 -0.940 8.237 1.00 96.50 193 LEU A CA 1
ATOM 1527 C C . LEU A 1 193 ? -10.537 -0.022 9.459 1.00 96.50 193 LEU A C 1
ATOM 1529 O O . LEU A 1 193 ? -10.919 -0.401 10.565 1.00 96.50 193 LEU A O 1
ATOM 1533 N N . LYS A 1 194 ? -9.981 1.185 9.297 1.00 96.25 194 LYS A N 1
ATOM 1534 C CA . LYS A 1 194 ? -9.934 2.174 10.385 1.00 96.25 194 LYS A CA 1
ATOM 1535 C C . LYS A 1 194 ? -11.334 2.650 10.760 1.00 96.25 194 LYS A C 1
ATOM 1537 O O . LYS A 1 194 ? -11.624 2.728 11.950 1.00 96.25 194 LYS A O 1
ATOM 1542 N N . GLU A 1 195 ? -12.183 2.934 9.778 1.00 95.56 195 GLU A N 1
ATOM 1543 C CA . GLU A 1 195 ? -13.581 3.314 10.004 1.00 95.56 195 GLU A CA 1
ATOM 1544 C C . GLU A 1 195 ? -14.347 2.177 10.698 1.00 95.56 195 GLU A C 1
ATOM 1546 O O . GLU A 1 195 ? -14.909 2.384 11.773 1.00 95.56 195 GLU A O 1
ATOM 1551 N N . GLU A 1 196 ? -14.260 0.948 10.184 1.00 96.81 196 GLU A N 1
ATOM 1552 C CA . GLU A 1 196 ? -14.856 -0.244 10.805 1.00 96.81 196 GLU A CA 1
ATOM 1553 C C . GLU A 1 196 ? -14.370 -0.443 12.246 1.00 96.81 196 GLU A C 1
ATOM 1555 O O . GLU A 1 196 ? -15.168 -0.695 13.149 1.00 96.81 196 GLU A O 1
ATOM 1560 N N . LYS A 1 197 ? -13.071 -0.246 12.509 1.00 96.56 197 LYS A N 1
ATOM 1561 C CA . LYS A 1 197 ? -12.516 -0.309 13.866 1.00 96.56 197 LYS A CA 1
ATOM 1562 C C . LYS A 1 197 ? -13.153 0.727 14.795 1.00 96.56 197 LYS A C 1
ATOM 1564 O O . LYS A 1 197 ? -13.383 0.416 15.961 1.00 96.56 197 LYS A O 1
ATOM 1569 N N . THR A 1 198 ? -13.410 1.948 14.320 1.00 95.56 198 THR A N 1
ATOM 1570 C CA . THR A 1 198 ? -14.070 2.978 15.142 1.00 95.56 198 THR A CA 1
ATOM 1571 C C . THR A 1 198 ? -15.522 2.625 15.447 1.00 95.56 198 THR A C 1
ATOM 1573 O O . THR A 1 198 ? -15.941 2.782 16.592 1.00 95.56 198 THR A O 1
ATOM 1576 N N . VAL A 1 199 ? -16.248 2.067 14.473 1.00 96.56 199 VAL A N 1
ATOM 1577 C CA . VAL A 1 199 ? -17.628 1.596 14.663 1.00 96.56 199 VAL A CA 1
ATOM 1578 C C . VAL A 1 199 ? -17.666 0.466 15.691 1.00 96.56 199 VAL A C 1
ATOM 1580 O O . VAL A 1 199 ? -18.371 0.574 16.692 1.00 96.56 199 VAL A O 1
ATOM 1583 N N . LEU A 1 200 ? -16.830 -0.562 15.517 1.00 95.88 200 LEU A N 1
ATOM 1584 C CA . LEU A 1 200 ? -16.728 -1.681 16.459 1.00 95.88 200 LEU A CA 1
ATOM 1585 C C . LEU A 1 200 ? -16.318 -1.225 17.866 1.00 95.88 200 LEU A C 1
ATOM 1587 O O . LEU A 1 200 ? -16.776 -1.782 18.862 1.00 95.88 200 LEU A O 1
ATOM 1591 N N . HIS A 1 201 ? -15.452 -0.214 17.978 1.00 95.75 201 HIS A N 1
ATOM 1592 C CA . HIS A 1 201 ? -15.065 0.330 19.277 1.00 95.75 201 HIS A CA 1
ATOM 1593 C C . HIS A 1 201 ? -16.250 0.979 20.005 1.00 95.75 201 HIS A C 1
ATOM 1595 O O . HIS A 1 201 ? -16.421 0.751 21.206 1.00 95.75 201 HIS A O 1
ATOM 1601 N N . GLU A 1 202 ? -17.085 1.739 19.291 1.00 95.19 202 GLU A N 1
ATOM 1602 C CA . GLU A 1 202 ? -18.284 2.340 19.879 1.00 95.19 202 GLU A CA 1
ATOM 1603 C C . GLU A 1 202 ? -19.342 1.275 20.209 1.00 95.19 202 GLU A C 1
ATOM 1605 O O . GLU A 1 202 ? -19.926 1.315 21.291 1.00 95.19 202 GLU A O 1
ATOM 1610 N N . GLU A 1 203 ? -19.523 0.252 19.366 1.00 95.44 203 GLU A N 1
ATOM 1611 C CA . GLU A 1 203 ? -20.393 -0.893 19.677 1.00 95.44 203 GLU A CA 1
ATOM 1612 C C . GLU A 1 203 ? -19.955 -1.617 20.956 1.00 95.44 203 GLU A C 1
ATOM 1614 O O . GLU A 1 203 ? -20.775 -1.882 21.837 1.00 95.44 203 GLU A O 1
ATOM 1619 N N . ILE A 1 204 ? -18.653 -1.885 21.117 1.00 95.31 204 ILE A N 1
ATOM 1620 C CA . ILE A 1 204 ? -18.107 -2.495 22.339 1.00 95.31 204 ILE A CA 1
ATOM 1621 C C . ILE A 1 204 ? -18.400 -1.622 23.562 1.00 95.31 204 ILE A C 1
ATOM 1623 O O . ILE A 1 204 ? -18.724 -2.144 24.631 1.00 95.31 204 ILE A O 1
ATOM 1627 N N . LYS A 1 205 ? -18.281 -0.299 23.433 1.00 94.44 205 LYS A N 1
ATOM 1628 C CA . LYS A 1 205 ? -18.564 0.639 24.523 1.00 94.44 205 LYS A CA 1
ATOM 1629 C C . LYS A 1 205 ? -20.040 0.598 24.929 1.00 94.44 205 LYS A C 1
ATOM 1631 O O . LYS A 1 205 ? -20.321 0.504 26.123 1.00 94.44 205 LYS A O 1
ATOM 1636 N N . VAL A 1 206 ? -20.958 0.580 23.959 1.00 94.88 206 VAL A N 1
ATOM 1637 C CA . VAL A 1 206 ? -22.406 0.432 24.199 1.00 94.88 206 VAL A CA 1
ATOM 1638 C C . VAL A 1 206 ? -22.728 -0.917 24.847 1.00 94.88 206 VAL A C 1
ATOM 1640 O O . VAL A 1 206 ? -23.477 -0.980 25.820 1.00 94.88 206 VAL A O 1
ATOM 1643 N N . LEU A 1 207 ? -22.140 -2.012 24.364 1.00 93.44 207 LEU A N 1
ATOM 1644 C CA . LEU A 1 207 ? -22.365 -3.338 24.947 1.00 93.44 207 LEU A CA 1
ATOM 1645 C C . LEU A 1 207 ? -21.874 -3.418 26.400 1.00 93.44 207 LEU A C 1
ATOM 1647 O O . LEU A 1 207 ? -22.551 -4.002 27.247 1.00 93.44 207 LEU A O 1
ATOM 1651 N N . ARG A 1 208 ? -20.735 -2.791 26.723 1.00 91.19 208 ARG A N 1
ATOM 1652 C CA . ARG A 1 208 ? -20.229 -2.727 28.105 1.00 91.19 208 ARG A CA 1
ATOM 1653 C C . ARG A 1 208 ? -21.141 -1.923 29.026 1.00 91.19 208 ARG A C 1
ATOM 1655 O O . ARG A 1 208 ? -21.361 -2.360 30.154 1.00 91.19 208 ARG A O 1
ATOM 1662 N N . SER A 1 209 ? -21.678 -0.786 28.574 1.00 89.88 209 SER A N 1
ATOM 1663 C CA . SER A 1 209 ? -22.613 -0.007 29.397 1.00 89.88 209 SER A CA 1
ATOM 1664 C C . SER A 1 209 ? -23.895 -0.796 29.663 1.00 89.88 209 SER A C 1
ATOM 1666 O O . SER A 1 209 ? -24.296 -0.934 30.814 1.00 89.88 209 SER A O 1
ATOM 1668 N N . GLN A 1 210 ? -24.459 -1.435 28.633 1.00 90.25 210 GLN A N 1
ATOM 1669 C CA . GLN A 1 210 ? -25.639 -2.293 28.782 1.00 90.25 210 GLN A CA 1
ATOM 1670 C C . GLN A 1 210 ? -25.401 -3.472 29.735 1.00 90.25 210 GLN A C 1
ATOM 1672 O O . GLN A 1 210 ? -26.297 -3.850 30.490 1.00 90.25 210 GLN A O 1
ATOM 1677 N N . GLN A 1 211 ? -24.210 -4.077 29.710 1.00 88.12 211 GLN A N 1
ATOM 1678 C CA . GLN A 1 211 ? -23.861 -5.140 30.649 1.00 88.12 211 GLN A CA 1
ATOM 1679 C C . GLN A 1 211 ? -23.795 -4.616 32.091 1.00 88.12 211 GLN A C 1
ATOM 1681 O O . GLN A 1 211 ? -24.318 -5.275 32.990 1.00 88.12 211 GLN A O 1
ATOM 1686 N N . GLY A 1 212 ? -23.211 -3.431 32.307 1.00 87.06 212 GLY A N 1
ATOM 1687 C CA . GLY A 1 212 ? -23.205 -2.756 33.608 1.00 87.06 212 GLY A CA 1
ATOM 1688 C C . GLY A 1 212 ? -24.619 -2.511 34.139 1.00 87.06 212 GLY A C 1
ATOM 1689 O O . GLY A 1 212 ? -24.928 -2.912 35.262 1.00 87.06 212 GLY A O 1
ATOM 1690 N N . ASP A 1 213 ? -25.499 -1.964 33.299 1.00 88.88 213 ASP A N 1
ATOM 1691 C CA . ASP A 1 213 ? -26.900 -1.700 33.649 1.00 88.88 213 ASP A CA 1
ATOM 1692 C C . ASP A 1 213 ? -27.662 -2.991 33.985 1.00 88.88 213 ASP A C 1
ATOM 1694 O O . ASP A 1 213 ? -28.444 -3.034 34.936 1.00 88.88 213 ASP A O 1
ATOM 1698 N N . ARG A 1 214 ? -27.422 -4.079 33.238 1.00 86.75 214 ARG A N 1
ATOM 1699 C CA . ARG A 1 214 ? -28.045 -5.388 33.509 1.00 86.75 214 ARG A CA 1
ATOM 1700 C C . ARG A 1 214 ? -27.623 -5.964 34.856 1.00 86.75 214 ARG A C 1
ATOM 1702 O O . ARG A 1 214 ? -28.484 -6.453 35.585 1.00 86.75 214 ARG A O 1
ATOM 1709 N N . VAL A 1 215 ? -26.334 -5.904 35.188 1.00 89.06 215 VAL A N 1
ATOM 1710 C CA . VAL A 1 215 ? -25.822 -6.390 36.480 1.00 89.06 215 VAL A CA 1
ATOM 1711 C C . VAL A 1 215 ? -26.397 -5.557 37.625 1.00 89.06 215 VAL A C 1
ATOM 1713 O O . VAL A 1 215 ? -26.892 -6.122 38.599 1.00 89.06 215 VAL A O 1
ATOM 1716 N N . GLN A 1 216 ? -26.421 -4.228 37.484 1.00 84.12 216 GLN A N 1
ATOM 1717 C CA . GLN A 1 216 ? -27.036 -3.343 38.478 1.00 84.12 216 GLN A CA 1
ATOM 1718 C C . GLN A 1 216 ? -28.527 -3.643 38.661 1.00 84.12 216 GLN A C 1
ATOM 1720 O O . GLN A 1 216 ? -28.998 -3.746 39.793 1.00 84.12 216 GLN A O 1
ATOM 1725 N N . LYS A 1 217 ? -29.272 -3.848 37.568 1.00 89.81 217 LYS A N 1
ATOM 1726 C CA . LYS A 1 217 ? -30.698 -4.187 37.630 1.00 89.81 217 LYS A CA 1
ATOM 1727 C C . LYS A 1 217 ? -30.945 -5.513 38.354 1.00 89.81 217 LYS A C 1
ATOM 1729 O O . LYS A 1 217 ? -31.815 -5.564 39.216 1.00 89.81 217 LYS A O 1
ATOM 1734 N N . GLN A 1 218 ? -30.162 -6.553 38.058 1.00 88.31 218 GLN A N 1
ATOM 1735 C CA . GLN A 1 218 ? -30.258 -7.838 38.762 1.00 88.31 218 GLN A CA 1
ATOM 1736 C C . GLN A 1 218 ? -29.977 -7.694 40.262 1.00 88.31 218 GLN A C 1
ATOM 1738 O O . GLN A 1 218 ? -30.690 -8.273 41.078 1.00 88.31 218 GLN A O 1
ATOM 1743 N N . GLN A 1 219 ? -28.978 -6.889 40.634 1.00 91.31 219 GLN A N 1
ATOM 1744 C CA . GLN A 1 219 ? -28.645 -6.644 42.036 1.00 91.31 219 GLN A CA 1
ATOM 1745 C C . GLN A 1 219 ? -29.763 -5.880 42.765 1.00 91.31 219 GLN A C 1
ATOM 1747 O O . GLN A 1 219 ? -30.108 -6.219 43.895 1.00 91.31 219 GLN A O 1
ATOM 1752 N N . VAL A 1 220 ? -30.387 -4.894 42.110 1.00 90.75 220 VAL A N 1
ATOM 1753 C CA . VAL A 1 220 ? -31.559 -4.182 42.649 1.00 90.75 220 VAL A CA 1
ATOM 1754 C C . VAL A 1 220 ? -32.759 -5.119 42.800 1.00 90.75 220 VAL A C 1
ATOM 1756 O O . VAL A 1 220 ? -33.431 -5.075 43.825 1.00 90.75 220 VAL A O 1
ATOM 1759 N N . GLU A 1 221 ? -33.027 -5.987 41.823 1.00 91.12 221 GLU A N 1
ATOM 1760 C CA . GLU A 1 221 ? -34.112 -6.975 41.904 1.00 91.12 221 GLU A CA 1
ATOM 1761 C C . GLU A 1 221 ? -33.899 -7.970 43.058 1.00 91.12 221 GLU A C 1
ATOM 1763 O O . GLU A 1 221 ? -34.842 -8.246 43.805 1.00 91.12 221 GLU A O 1
ATOM 1768 N N . GLN A 1 222 ? -32.665 -8.441 43.274 1.00 92.06 222 GLN A N 1
ATOM 1769 C CA . GLN A 1 222 ? -32.319 -9.273 44.433 1.00 92.06 222 GLN A CA 1
ATOM 1770 C C . GLN A 1 222 ? -32.565 -8.537 45.756 1.00 92.06 222 GLN A C 1
ATOM 1772 O O . GLN A 1 222 ? -33.296 -9.050 46.605 1.00 92.06 222 GLN A O 1
ATOM 1777 N N . LEU A 1 223 ? -32.053 -7.311 45.903 1.00 93.25 223 LEU A N 1
ATOM 1778 C CA . LEU A 1 223 ? -32.249 -6.502 47.112 1.00 93.25 223 LEU A CA 1
ATOM 1779 C C . LEU A 1 223 ? -33.726 -6.178 47.371 1.00 93.25 223 LEU A C 1
ATOM 1781 O O . LEU A 1 223 ? -34.163 -6.156 48.520 1.00 93.25 223 LEU A O 1
ATOM 1785 N N . LEU A 1 224 ? -34.522 -5.942 46.325 1.00 93.31 224 LEU A N 1
ATOM 1786 C CA . LEU A 1 224 ? -35.967 -5.745 46.459 1.00 93.31 224 LEU A CA 1
ATOM 1787 C C . LEU A 1 224 ? -36.668 -7.015 46.956 1.00 93.31 224 LEU A C 1
ATOM 1789 O O . LEU A 1 224 ? -37.594 -6.913 47.763 1.00 93.31 224 LEU A O 1
ATOM 1793 N N . SER A 1 225 ? -36.225 -8.195 46.513 1.00 93.12 225 SER A N 1
ATOM 1794 C CA . SER A 1 225 ? -36.760 -9.473 46.997 1.00 93.12 225 SER A CA 1
ATOM 1795 C C . SER A 1 225 ? -36.425 -9.716 48.473 1.00 93.12 225 SER A C 1
ATOM 1797 O O . SER A 1 225 ? -37.318 -10.058 49.249 1.00 93.12 225 SER A O 1
ATOM 1799 N N . GLU A 1 226 ? -35.187 -9.436 48.889 1.00 94.00 226 GLU A N 1
ATOM 1800 C CA . GLU A 1 226 ? -34.756 -9.532 50.289 1.00 94.00 226 GLU A CA 1
ATOM 1801 C C . GLU A 1 226 ? -35.494 -8.522 51.167 1.00 94.00 226 GLU A C 1
ATOM 1803 O O . GLU A 1 226 ? -36.020 -8.878 52.221 1.00 94.00 226 GLU A O 1
ATOM 1808 N N . LYS A 1 227 ? -35.621 -7.271 50.703 1.00 93.31 227 LYS A N 1
ATOM 1809 C CA . LYS A 1 227 ? -36.394 -6.234 51.395 1.00 93.31 227 LYS A CA 1
ATOM 1810 C C . LYS A 1 227 ? -37.839 -6.676 51.618 1.00 93.31 227 LYS A C 1
ATOM 1812 O O . LYS A 1 227 ? -38.381 -6.412 52.687 1.00 93.31 227 LYS A O 1
ATOM 1817 N N . LYS A 1 228 ? -38.469 -7.325 50.633 1.00 95.38 228 LYS A N 1
ATOM 1818 C CA . LYS A 1 228 ? -39.842 -7.827 50.765 1.00 95.38 228 LYS A CA 1
ATOM 1819 C C . LYS A 1 228 ? -39.939 -8.918 51.835 1.00 95.38 228 LYS A C 1
ATOM 1821 O O . LYS A 1 228 ? -40.813 -8.826 52.686 1.00 95.38 228 LYS A O 1
ATOM 1826 N N . LEU A 1 229 ? -39.022 -9.889 51.829 1.00 94.75 229 LEU A N 1
ATOM 1827 C CA . LEU A 1 229 ? -38.981 -10.951 52.843 1.00 94.75 229 LEU A CA 1
ATOM 1828 C C . LEU A 1 229 ? -38.810 -10.385 54.258 1.00 94.75 229 LEU A C 1
ATOM 1830 O O . LEU A 1 229 ? -39.539 -10.772 55.166 1.00 94.75 229 LEU A O 1
ATOM 1834 N N . LEU A 1 230 ? -37.901 -9.422 54.431 1.00 94.81 230 LEU A N 1
ATOM 1835 C CA . LEU A 1 230 ? -37.706 -8.748 55.715 1.00 94.81 230 LEU A CA 1
ATOM 1836 C C . LEU A 1 230 ? -38.946 -7.957 56.148 1.00 94.81 230 LEU A C 1
ATOM 1838 O O . LEU A 1 230 ? -39.273 -7.934 57.330 1.00 94.81 230 LEU A O 1
ATOM 1842 N N . LEU A 1 231 ? -39.656 -7.320 55.211 1.00 95.00 231 LEU A N 1
ATOM 1843 C CA . LEU A 1 231 ? -40.894 -6.597 55.510 1.00 95.00 231 LEU A CA 1
ATOM 1844 C C . LEU A 1 231 ? -42.010 -7.549 55.978 1.00 95.00 231 LEU A C 1
ATOM 1846 O O . LEU A 1 231 ? -42.726 -7.246 56.934 1.00 95.00 231 LEU A O 1
ATOM 1850 N N . ASP A 1 232 ? -42.131 -8.712 55.337 1.00 94.81 232 ASP A N 1
ATOM 1851 C CA . ASP A 1 232 ? -43.072 -9.766 55.731 1.00 94.81 232 ASP A CA 1
ATOM 1852 C C . ASP A 1 232 ? -42.720 -10.330 57.127 1.00 94.81 232 ASP A C 1
ATOM 1854 O O . ASP A 1 232 ? -43.598 -10.612 57.943 1.00 94.81 232 ASP A O 1
ATOM 1858 N N . GLU A 1 233 ? -41.430 -10.443 57.455 1.00 95.56 233 GLU A N 1
ATOM 1859 C CA . GLU A 1 233 ? -40.984 -10.873 58.784 1.00 95.56 233 GLU A CA 1
ATOM 1860 C C . GLU A 1 233 ? -41.233 -9.812 59.866 1.00 95.56 233 GLU A C 1
ATOM 1862 O O . GLU A 1 233 ? -41.723 -10.143 60.948 1.00 95.56 233 GLU A O 1
ATOM 1867 N N . VAL A 1 234 ? -40.982 -8.533 59.571 1.00 95.25 234 VAL A N 1
ATOM 1868 C CA . VAL A 1 234 ? -41.300 -7.419 60.480 1.00 95.25 234 VAL A CA 1
ATOM 1869 C C . VAL A 1 234 ? -42.798 -7.365 60.765 1.00 95.25 234 VAL A C 1
ATOM 1871 O O . VAL A 1 234 ? -43.186 -7.337 61.929 1.00 95.25 234 VAL A O 1
ATOM 1874 N N . THR A 1 235 ? -43.649 -7.429 59.739 1.00 94.50 235 THR A N 1
ATOM 1875 C CA . THR A 1 235 ? -45.113 -7.419 59.927 1.00 94.50 235 THR A CA 1
ATOM 1876 C C . THR A 1 235 ? -45.599 -8.618 60.744 1.00 94.50 235 THR A C 1
ATOM 1878 O O . THR A 1 235 ? -46.474 -8.480 61.606 1.00 94.50 235 THR A O 1
ATOM 1881 N N . LYS A 1 236 ? -44.996 -9.798 60.554 1.00 95.88 236 LYS A N 1
ATOM 1882 C CA . LYS A 1 236 ? -45.260 -10.963 61.405 1.00 95.88 236 LYS A CA 1
ATOM 1883 C C . LYS A 1 236 ? -44.867 -10.696 62.861 1.00 95.88 236 LYS A C 1
ATOM 1885 O O . LYS A 1 236 ? -45.694 -10.911 63.749 1.00 95.88 236 LYS A O 1
ATOM 1890 N N . LEU A 1 237 ? -43.653 -10.211 63.117 1.00 94.56 237 LEU A N 1
ATOM 1891 C CA . LEU A 1 237 ? -43.173 -9.900 64.468 1.00 94.56 237 LEU A CA 1
ATOM 1892 C C . LEU A 1 237 ? -44.014 -8.817 65.150 1.00 94.56 237 LEU A C 1
ATOM 1894 O O . LEU A 1 237 ? -44.310 -8.939 66.339 1.00 94.56 237 LEU A O 1
ATOM 1898 N N . GLU A 1 238 ? -44.454 -7.800 64.410 1.00 94.00 238 GLU A N 1
ATOM 1899 C CA . GLU A 1 238 ? -45.390 -6.790 64.902 1.00 94.00 238 GLU A CA 1
ATOM 1900 C C . GLU A 1 238 ? -46.705 -7.439 65.338 1.00 94.00 238 GLU A C 1
ATOM 1902 O O . GLU A 1 238 ? -47.165 -7.191 66.454 1.00 94.00 238 GLU A O 1
ATOM 1907 N N . SER A 1 239 ? -47.283 -8.326 64.522 1.00 92.81 239 SER A N 1
ATOM 1908 C CA . SER A 1 239 ? -48.521 -9.034 64.875 1.00 92.81 239 SER A CA 1
ATOM 1909 C C . SER A 1 239 ? -48.360 -9.930 66.113 1.00 92.81 239 SER A C 1
ATOM 1911 O O . SER A 1 239 ? -49.225 -9.943 66.992 1.00 92.81 239 SER A O 1
ATOM 1913 N N . GLU A 1 240 ? -47.227 -10.629 66.242 1.00 95.19 240 GLU A N 1
ATOM 1914 C CA . GLU A 1 240 ? -46.898 -11.422 67.429 1.00 95.19 240 GLU A CA 1
ATOM 1915 C C . GLU A 1 240 ? -46.710 -10.533 68.665 1.00 95.19 240 GLU A C 1
ATOM 1917 O O . GLU A 1 240 ? -47.142 -10.900 69.761 1.00 95.19 240 GLU A O 1
ATOM 1922 N N . GLY A 1 241 ? -46.097 -9.359 68.495 1.00 92.81 241 GLY A N 1
ATOM 1923 C CA . GLY A 1 241 ? -45.973 -8.325 69.518 1.00 92.81 241 GLY A CA 1
ATOM 1924 C C . GLY A 1 241 ? -47.339 -7.878 70.033 1.00 92.81 241 GLY A C 1
ATOM 1925 O O . GLY A 1 241 ? -47.593 -7.981 71.231 1.00 92.81 241 GLY A O 1
ATOM 1926 N N . HIS A 1 242 ? -48.256 -7.514 69.132 1.00 93.38 242 HIS A N 1
ATOM 1927 C CA . HIS A 1 242 ? -49.626 -7.118 69.480 1.00 93.38 242 HIS A CA 1
ATOM 1928 C C . HIS A 1 242 ? -50.384 -8.242 70.202 1.00 93.38 242 HIS A C 1
ATOM 1930 O O . HIS A 1 242 ? -51.090 -8.000 71.185 1.00 93.38 242 HIS A O 1
ATOM 1936 N N . GLN A 1 243 ? -50.224 -9.497 69.767 1.00 93.62 243 GLN A N 1
ATOM 1937 C CA . GLN A 1 243 ? -50.827 -10.644 70.453 1.00 93.62 243 GLN A CA 1
ATOM 1938 C C . GLN A 1 243 ? -50.271 -10.824 71.870 1.00 93.62 243 GLN A C 1
ATOM 1940 O O . GLN A 1 243 ? -51.032 -11.095 72.803 1.00 93.62 243 GLN A O 1
ATOM 1945 N N . LYS A 1 244 ? -48.950 -10.696 72.045 1.00 94.44 244 LYS A N 1
ATOM 1946 C CA . LYS A 1 244 ? -48.302 -10.771 73.362 1.00 94.44 244 LYS A CA 1
ATOM 1947 C C . LYS A 1 244 ? -48.756 -9.623 74.261 1.00 94.44 244 LYS A C 1
ATOM 1949 O O . LYS A 1 244 ? -49.096 -9.877 75.411 1.00 94.44 244 LYS A O 1
ATOM 1954 N N . GLU A 1 245 ? -48.835 -8.406 73.738 1.00 93.69 245 GLU A N 1
ATOM 1955 C CA . GLU A 1 245 ? -49.317 -7.230 74.465 1.00 93.69 245 GLU A CA 1
ATOM 1956 C C . GLU A 1 245 ? -50.770 -7.409 74.923 1.00 93.69 245 GLU A C 1
ATOM 1958 O O . GLU A 1 245 ? -51.076 -7.255 76.104 1.00 93.69 245 GLU A O 1
ATOM 1963 N N . THR A 1 246 ? -51.640 -7.901 74.038 1.00 93.38 246 THR A N 1
ATOM 1964 C CA . THR A 1 246 ? -53.031 -8.243 74.382 1.00 93.38 246 THR A CA 1
ATOM 1965 C C . THR A 1 246 ? -53.101 -9.301 75.492 1.00 93.38 246 THR A C 1
ATOM 1967 O O . THR A 1 246 ? -53.899 -9.186 76.425 1.00 93.38 246 THR A O 1
ATOM 1970 N N . LYS A 1 247 ? -52.247 -10.336 75.441 1.00 94.06 247 LYS A N 1
ATOM 1971 C CA . LYS A 1 247 ? -52.157 -11.354 76.506 1.00 94.06 247 LYS A CA 1
ATOM 1972 C C . LYS A 1 247 ? -51.696 -10.755 77.834 1.00 94.06 247 LYS A C 1
ATOM 1974 O O . LYS A 1 247 ? -52.251 -11.118 78.868 1.00 94.06 247 LYS A O 1
ATOM 1979 N N . ILE A 1 248 ? -50.714 -9.854 77.813 1.00 94.00 248 ILE A N 1
ATOM 1980 C CA . ILE A 1 248 ? -50.224 -9.163 79.013 1.00 94.00 248 ILE A CA 1
ATOM 1981 C C . ILE A 1 248 ? -51.352 -8.348 79.648 1.00 94.00 248 ILE A C 1
ATOM 1983 O O . ILE A 1 248 ? -51.598 -8.511 80.842 1.00 94.00 248 ILE A O 1
ATOM 1987 N N . VAL A 1 249 ? -52.081 -7.548 78.864 1.00 93.88 249 VAL A N 1
ATOM 1988 C CA . VAL A 1 249 ? -53.225 -6.759 79.356 1.00 93.88 249 VAL A CA 1
ATOM 1989 C C . VAL A 1 249 ? -54.291 -7.667 79.980 1.00 93.88 249 VAL A C 1
ATOM 1991 O O . VAL A 1 249 ? -54.732 -7.423 81.103 1.00 93.88 249 VAL A O 1
ATOM 1994 N N . ASN A 1 250 ? -54.652 -8.771 79.319 1.00 92.88 250 ASN A N 1
ATOM 1995 C CA . ASN A 1 250 ? -55.627 -9.727 79.855 1.00 92.88 250 ASN A CA 1
ATOM 1996 C C . ASN A 1 250 ? -55.173 -10.366 81.178 1.00 92.88 250 ASN A C 1
ATOM 1998 O O . ASN A 1 250 ? -55.965 -10.470 82.115 1.00 92.88 250 ASN A O 1
ATOM 2002 N N . LEU A 1 251 ? -53.906 -10.774 81.284 1.00 93.88 251 LEU A N 1
ATOM 2003 C CA . LEU A 1 251 ? -53.349 -11.329 82.522 1.00 93.88 251 LEU A CA 1
ATOM 2004 C C . LEU A 1 251 ? -53.301 -10.285 83.645 1.00 93.88 251 LEU A C 1
ATOM 2006 O O . LEU A 1 251 ? -53.618 -10.608 84.791 1.00 93.88 251 LEU A O 1
ATOM 2010 N N . GLN A 1 252 ? -52.947 -9.035 83.331 1.00 89.94 252 GLN A N 1
ATOM 2011 C CA . GLN A 1 252 ? -52.995 -7.925 84.286 1.00 89.94 252 GLN A CA 1
ATOM 2012 C C . GLN A 1 252 ? -54.422 -7.706 84.810 1.00 89.94 252 GLN A C 1
ATOM 2014 O O . GLN A 1 252 ? -54.614 -7.586 86.022 1.00 89.94 252 GLN A O 1
ATOM 2019 N N . GLN A 1 253 ? -55.428 -7.747 83.930 1.00 91.94 253 GLN A N 1
ATOM 2020 C CA . GLN A 1 253 ? -56.839 -7.642 84.306 1.00 91.94 253 GLN A CA 1
ATOM 2021 C C . GLN A 1 253 ? -57.269 -8.798 85.227 1.00 91.94 253 GLN A C 1
ATOM 2023 O O . GLN A 1 253 ? -57.859 -8.564 86.281 1.00 91.94 253 GLN A O 1
ATOM 2028 N N . GLN A 1 254 ? -56.919 -10.042 84.878 1.00 89.88 254 GLN A N 1
ATOM 2029 C CA . GLN A 1 254 ? -57.218 -11.227 85.695 1.00 89.88 254 GLN A CA 1
ATOM 2030 C C . GLN A 1 254 ? -56.563 -11.158 87.081 1.00 89.88 254 GLN A C 1
ATOM 2032 O O . GLN A 1 254 ? -57.200 -11.486 88.083 1.00 89.88 254 GLN A O 1
ATOM 2037 N N . LEU A 1 255 ? -55.309 -10.700 87.165 1.00 90.19 255 LEU A N 1
ATOM 2038 C CA . LEU A 1 255 ? -54.599 -10.513 88.434 1.00 90.19 255 LEU A CA 1
ATOM 2039 C C . LEU A 1 255 ? -55.267 -9.466 89.329 1.00 90.19 255 LEU A C 1
ATOM 2041 O O . LEU A 1 255 ? -55.346 -9.675 90.543 1.00 90.19 255 LEU A O 1
ATOM 2045 N N . LEU A 1 256 ? -55.754 -8.362 88.753 1.00 90.75 256 LEU A N 1
ATOM 2046 C CA . LEU A 1 256 ? -56.510 -7.342 89.483 1.00 90.75 256 LEU A CA 1
ATOM 2047 C C . LEU A 1 256 ? -57.822 -7.912 90.029 1.00 90.75 256 LEU A C 1
ATOM 2049 O O . LEU A 1 256 ? -58.097 -7.765 91.221 1.00 90.75 256 LEU A O 1
ATOM 2053 N N . SER A 1 257 ? -58.588 -8.628 89.203 1.00 88.25 257 SER A N 1
ATOM 2054 C CA . SER A 1 257 ? -59.821 -9.296 89.633 1.00 88.25 257 SER A CA 1
ATOM 2055 C C . SER A 1 257 ? -59.565 -10.329 90.734 1.00 88.25 257 SER A C 1
ATOM 2057 O O . SER A 1 257 ? -60.270 -10.338 91.738 1.00 88.25 257 SER A O 1
ATOM 2059 N N . ALA A 1 258 ? -58.518 -11.150 90.610 1.00 84.75 258 ALA A N 1
ATOM 2060 C CA . ALA A 1 258 ? -58.148 -12.136 91.624 1.00 84.75 258 ALA A CA 1
ATOM 2061 C C . ALA A 1 258 ? -57.626 -11.497 92.923 1.00 84.75 258 ALA A C 1
ATOM 2063 O O . ALA A 1 258 ? -57.810 -12.050 94.007 1.00 84.75 258 ALA A O 1
ATOM 2064 N N . ARG A 1 259 ? -56.949 -10.341 92.855 1.00 84.56 259 ARG A N 1
ATOM 2065 C CA . ARG A 1 259 ? -56.608 -9.560 94.057 1.00 84.56 259 ARG A CA 1
ATOM 2066 C C . ARG A 1 259 ? -57.865 -9.060 94.753 1.00 84.56 259 ARG A C 1
ATOM 2068 O O . ARG A 1 259 ? -57.979 -9.286 95.950 1.00 84.56 259 ARG A O 1
ATOM 2075 N N . LYS A 1 260 ? -58.794 -8.466 94.004 1.00 81.69 260 LYS A N 1
ATOM 2076 C CA . LYS A 1 260 ? -60.055 -7.957 94.545 1.00 81.69 260 LYS A CA 1
ATOM 2077 C C . LYS A 1 260 ? -60.888 -9.071 95.186 1.00 81.69 260 LYS A C 1
ATOM 2079 O O . LYS A 1 260 ? -61.292 -8.921 96.328 1.00 81.69 260 LYS A O 1
ATOM 2084 N N . GLY A 1 261 ? -61.026 -10.218 94.516 1.00 79.69 261 GLY A N 1
ATOM 2085 C CA . GLY A 1 261 ? -61.712 -11.391 95.068 1.00 79.69 261 GLY A CA 1
ATOM 2086 C C . GLY A 1 261 ? -61.058 -11.922 96.349 1.00 79.69 261 GLY A C 1
ATOM 2087 O O . GLY A 1 261 ? -61.742 -12.127 97.338 1.00 79.69 261 GLY A O 1
ATOM 2088 N N . ARG A 1 262 ? -59.721 -12.044 96.398 1.00 79.31 262 ARG A N 1
ATOM 2089 C CA . ARG A 1 262 ? -59.018 -12.458 97.633 1.00 79.31 262 ARG A CA 1
ATOM 2090 C C . ARG A 1 262 ? -59.157 -11.456 98.777 1.00 79.31 262 ARG A C 1
ATOM 2092 O O . ARG A 1 262 ? -59.091 -11.845 99.940 1.00 79.31 262 ARG A O 1
ATOM 2099 N N . GLU A 1 263 ? -59.253 -10.170 98.465 1.00 76.00 263 GLU A N 1
ATOM 2100 C CA . GLU A 1 263 ? -59.455 -9.121 99.461 1.00 76.00 263 GLU A CA 1
ATOM 2101 C C . GLU A 1 263 ? -60.890 -9.158 99.999 1.00 76.00 263 GLU A C 1
ATOM 2103 O O . GLU A 1 263 ? -61.085 -9.151 101.212 1.00 76.00 263 GLU A O 1
ATOM 2108 N N . GLU A 1 264 ? -61.874 -9.333 99.115 1.00 76.25 264 GLU A N 1
ATOM 2109 C CA . GLU A 1 264 ? -63.273 -9.574 99.473 1.00 76.25 264 GLU A CA 1
ATOM 2110 C C . GLU A 1 264 ? -63.414 -10.846 100.332 1.00 76.25 264 GLU A C 1
ATOM 2112 O O . GLU A 1 264 ? -63.940 -10.756 101.442 1.00 76.25 264 GLU A O 1
ATOM 2117 N N . ASP A 1 265 ? -62.832 -11.980 99.928 1.00 76.12 265 ASP A N 1
ATOM 2118 C CA . ASP A 1 265 ? -62.847 -13.237 100.693 1.00 76.12 265 ASP A CA 1
ATOM 2119 C C . ASP A 1 265 ? -62.244 -13.067 102.094 1.00 76.12 265 ASP A C 1
ATOM 2121 O O . ASP A 1 265 ? -62.852 -13.469 103.085 1.00 76.12 265 ASP A O 1
ATOM 2125 N N . ARG A 1 266 ? -61.087 -12.395 102.215 1.00 76.44 266 ARG A N 1
ATOM 2126 C CA . ARG A 1 266 ? -60.469 -12.096 103.522 1.00 76.44 266 ARG A CA 1
ATOM 2127 C C . ARG A 1 266 ? -61.371 -11.241 104.404 1.00 76.44 266 ARG A C 1
ATOM 2129 O O . ARG A 1 266 ? -61.426 -11.466 105.612 1.00 76.44 266 ARG A O 1
ATOM 2136 N N . THR A 1 267 ? -62.059 -10.251 103.833 1.00 77.69 267 THR A N 1
ATOM 2137 C CA . THR A 1 267 ? -62.987 -9.411 104.607 1.00 77.69 267 THR A CA 1
ATOM 2138 C C . THR A 1 267 ? -64.230 -10.178 105.046 1.00 77.69 267 THR A C 1
ATOM 2140 O O . THR A 1 267 ? -64.680 -9.995 106.177 1.00 77.69 267 THR A O 1
ATOM 2143 N N . VAL A 1 268 ? -64.763 -11.060 104.196 1.00 78.81 268 VAL A N 1
ATOM 2144 C CA . VAL A 1 268 ? -65.901 -11.926 104.529 1.00 78.81 268 VAL A CA 1
ATOM 2145 C C . VAL A 1 268 ? -65.506 -12.924 105.617 1.00 78.81 268 VAL A C 1
ATOM 2147 O O . VAL A 1 268 ? -66.218 -13.062 106.609 1.00 78.81 268 VAL A O 1
ATOM 2150 N N . GLU A 1 269 ? -64.343 -13.561 105.497 1.00 76.94 269 GLU A N 1
ATOM 2151 C CA . GLU A 1 269 ? -63.846 -14.532 106.474 1.00 76.94 269 GLU A CA 1
ATOM 2152 C C . GLU A 1 269 ? -63.538 -13.880 107.833 1.00 76.94 269 GLU A C 1
ATOM 2154 O O . GLU A 1 269 ? -63.903 -14.420 108.880 1.00 76.94 269 GLU A O 1
ATOM 2159 N N . ALA A 1 270 ? -62.970 -12.667 107.837 1.00 77.38 270 ALA A N 1
ATOM 2160 C CA . ALA A 1 270 ? -62.766 -11.885 109.056 1.00 77.38 270 ALA A CA 1
ATOM 2161 C C . ALA A 1 270 ? -64.091 -11.512 109.745 1.00 77.38 270 ALA A C 1
ATOM 2163 O O . ALA A 1 270 ? -64.207 -11.655 110.964 1.00 77.38 270 ALA A O 1
ATOM 2164 N N . LYS A 1 271 ? -65.105 -11.080 108.978 1.00 77.56 271 LYS A N 1
ATOM 2165 C CA . LYS A 1 271 ? -66.450 -10.799 109.512 1.00 77.56 271 LYS A CA 1
ATOM 2166 C C . LYS A 1 271 ? -67.099 -12.055 110.083 1.00 77.56 271 LYS A C 1
ATOM 2168 O O . LYS A 1 271 ? -67.598 -12.020 111.202 1.00 77.56 271 LYS A O 1
ATOM 2173 N N . ARG A 1 272 ? -67.021 -13.180 109.368 1.00 76.19 272 ARG A N 1
ATOM 2174 C CA . ARG A 1 272 ? -67.575 -14.465 109.813 1.00 76.19 272 ARG A CA 1
ATOM 2175 C C . ARG A 1 272 ? -66.953 -14.928 111.131 1.00 76.19 272 ARG A C 1
ATOM 2177 O O . ARG A 1 272 ? -67.682 -15.334 112.033 1.00 76.19 272 ARG A O 1
ATOM 2184 N N . LYS A 1 273 ? -65.626 -14.822 111.265 1.00 81.00 273 LYS A N 1
ATOM 2185 C CA . LYS A 1 273 ? -64.909 -15.156 112.503 1.00 81.00 273 LYS A CA 1
ATOM 2186 C C . LYS A 1 273 ? -65.326 -14.253 113.664 1.00 81.00 273 LYS A C 1
ATOM 2188 O O . LYS A 1 273 ? -65.622 -14.755 114.741 1.00 81.00 273 LYS A O 1
ATOM 2193 N N . PHE A 1 274 ? -65.426 -12.944 113.430 1.00 80.12 274 PHE A N 1
ATOM 2194 C CA . PHE A 1 274 ? -65.913 -12.001 114.438 1.00 80.12 274 PHE A CA 1
ATOM 2195 C C . PHE A 1 274 ? -67.342 -12.330 114.895 1.00 80.12 274 PHE A C 1
ATOM 2197 O O . PHE A 1 274 ? -67.602 -12.390 116.096 1.00 80.12 274 PHE A O 1
ATOM 2204 N N . SER A 1 275 ? -68.255 -12.607 113.958 1.00 79.44 275 SER A N 1
ATOM 2205 C CA . SER A 1 275 ? -69.628 -13.024 114.267 1.00 79.44 275 SER A CA 1
ATOM 2206 C C . SER A 1 275 ? -69.658 -14.318 115.099 1.00 79.44 275 SER A C 1
ATOM 2208 O O . SER A 1 275 ? -70.420 -14.418 116.061 1.00 79.44 275 SER A O 1
ATOM 2210 N N . GLN A 1 276 ? -68.798 -15.292 114.786 1.00 79.19 276 GLN A N 1
ATOM 2211 C CA . GLN A 1 276 ? -68.689 -16.553 115.529 1.00 79.19 276 GLN A CA 1
ATOM 2212 C C . GLN A 1 276 ? -68.120 -16.369 116.950 1.00 79.19 276 GLN A C 1
ATOM 2214 O O . GLN A 1 276 ? -68.630 -16.968 117.905 1.00 79.19 276 GLN A O 1
ATOM 2219 N N . ASP A 1 277 ? -67.105 -15.519 117.111 1.00 81.19 277 ASP A N 1
ATOM 2220 C CA . ASP A 1 277 ? -66.520 -15.180 118.414 1.00 81.19 277 ASP A CA 1
ATOM 2221 C C . ASP A 1 277 ? -67.537 -14.435 119.299 1.00 81.19 277 ASP A C 1
ATOM 2223 O O . ASP A 1 277 ? -67.701 -14.763 120.478 1.00 81.19 277 ASP A O 1
ATOM 2227 N N . LEU A 1 278 ? -68.286 -13.487 118.720 1.00 81.75 278 LEU A N 1
ATOM 2228 C CA . LEU A 1 278 ? -69.349 -12.750 119.408 1.00 81.75 278 LEU A CA 1
ATOM 2229 C C . LEU A 1 278 ? -70.467 -13.685 119.887 1.00 81.75 278 LEU A C 1
ATOM 2231 O O . LEU A 1 278 ? -70.926 -13.575 121.025 1.00 81.75 278 LEU A O 1
ATOM 2235 N N . PHE A 1 279 ? -70.881 -14.629 119.041 1.00 80.00 279 PHE A N 1
ATOM 2236 C CA . PHE A 1 279 ? -71.889 -15.623 119.401 1.00 80.00 279 PHE A CA 1
ATOM 2237 C C . PHE A 1 279 ? -71.429 -16.505 120.570 1.00 80.00 279 PHE A C 1
ATOM 2239 O O . PHE A 1 279 ? -72.166 -16.702 121.536 1.00 80.00 279 PHE A O 1
ATOM 2246 N N . SER A 1 280 ? -70.176 -16.962 120.527 1.00 82.06 280 SER A N 1
ATOM 2247 C CA . SER A 1 280 ? -69.573 -17.766 121.597 1.00 82.06 280 SER A CA 1
ATOM 2248 C C . SER A 1 280 ? -69.507 -17.007 122.930 1.00 82.06 280 SER A C 1
ATOM 2250 O O . SER A 1 280 ? -69.685 -17.600 123.995 1.00 82.06 280 SER A O 1
ATOM 2252 N N . LEU A 1 281 ? -69.262 -15.692 122.892 1.00 83.94 281 LEU A N 1
ATOM 2253 C CA . LEU A 1 281 ? -69.269 -14.837 124.080 1.00 83.94 281 LEU A CA 1
ATOM 2254 C C . LEU A 1 281 ? -70.679 -14.692 124.666 1.00 83.94 281 LEU A C 1
ATOM 2256 O O . LEU A 1 281 ? -70.854 -14.847 125.873 1.00 83.94 281 LEU A O 1
ATOM 2260 N N . LEU A 1 282 ? -71.680 -14.441 123.819 1.00 81.25 282 LEU A N 1
ATOM 2261 C CA . LEU A 1 282 ? -73.075 -14.309 124.242 1.00 81.25 282 LEU A CA 1
ATOM 2262 C C . LEU A 1 282 ? -73.595 -15.586 124.915 1.00 81.25 282 LEU A C 1
ATOM 2264 O O . LEU A 1 282 ? -74.230 -15.497 125.964 1.00 81.25 282 LEU A O 1
ATOM 2268 N N . GLN A 1 283 ? -73.263 -16.764 124.376 1.00 80.19 283 GLN A N 1
ATOM 2269 C CA . GLN A 1 283 ? -73.600 -18.045 125.007 1.00 80.19 283 GLN A CA 1
ATOM 2270 C C . GLN A 1 283 ? -72.976 -18.197 126.402 1.00 80.19 283 GLN A C 1
ATOM 2272 O O . GLN A 1 283 ? -73.642 -18.670 127.320 1.00 80.19 283 GLN A O 1
ATOM 2277 N N . ARG A 1 284 ? -71.723 -17.758 126.601 1.00 83.12 284 ARG A N 1
ATOM 2278 C CA . ARG A 1 284 ? -71.098 -17.767 127.938 1.00 83.12 284 ARG A CA 1
ATOM 2279 C C . ARG A 1 284 ? -71.765 -16.790 128.896 1.00 83.12 284 ARG A C 1
ATOM 2281 O O . ARG A 1 284 ? -71.955 -17.131 130.056 1.00 83.12 284 ARG A O 1
ATOM 2288 N N . CYS A 1 285 ? -72.122 -15.592 128.435 1.00 78.88 285 CYS A N 1
ATOM 2289 C CA . CYS A 1 285 ? -72.860 -14.633 129.256 1.00 78.88 285 CYS A CA 1
ATOM 2290 C C . CYS A 1 285 ? -74.218 -15.197 129.690 1.00 78.88 285 CYS A C 1
ATOM 2292 O O . CYS A 1 285 ? -74.576 -15.054 130.855 1.00 78.88 285 CYS A O 1
ATOM 2294 N N . GLN A 1 286 ? -74.934 -15.871 128.784 1.00 78.62 286 GLN A N 1
ATOM 2295 C CA . GLN A 1 286 ? -76.188 -16.549 129.107 1.00 78.62 286 GLN A CA 1
ATOM 2296 C C . GLN A 1 286 ? -75.973 -17.661 130.140 1.00 78.62 286 GLN A C 1
ATOM 2298 O O . GLN A 1 286 ? -76.650 -17.666 131.160 1.00 78.62 286 GLN A O 1
ATOM 2303 N N . ALA A 1 287 ? -74.994 -18.546 129.928 1.00 78.69 287 ALA A N 1
ATOM 2304 C CA . ALA A 1 287 ? -74.683 -19.620 130.873 1.00 78.69 287 ALA A CA 1
ATOM 2305 C C . ALA A 1 287 ? -74.310 -19.083 132.266 1.00 78.69 287 ALA A C 1
ATOM 2307 O O . ALA A 1 287 ? -74.773 -19.605 133.275 1.00 78.69 287 ALA A O 1
ATOM 2308 N N . ASN A 1 288 ? -73.522 -18.005 132.330 1.00 80.19 288 ASN A N 1
ATOM 2309 C CA . ASN A 1 288 ? -73.172 -17.367 133.596 1.00 80.19 288 ASN A CA 1
ATOM 2310 C C . ASN A 1 288 ? -74.395 -16.762 134.293 1.00 80.19 288 ASN A C 1
ATOM 2312 O O . ASN A 1 288 ? -74.483 -16.838 135.511 1.00 80.19 288 ASN A O 1
ATOM 2316 N N . LEU A 1 289 ? -75.323 -16.148 133.554 1.00 75.38 289 LEU A N 1
ATOM 2317 C CA . LEU A 1 289 ? -76.528 -15.554 134.140 1.00 75.38 289 LEU A CA 1
ATOM 2318 C C . LEU A 1 289 ? -77.532 -16.595 134.621 1.00 75.38 289 LEU A C 1
ATOM 2320 O O . LEU A 1 289 ? -78.120 -16.387 135.676 1.00 75.38 289 LEU A O 1
ATOM 2324 N N . GLU A 1 290 ? -77.687 -17.710 133.905 1.00 74.81 290 GLU A N 1
ATOM 2325 C CA . GLU A 1 290 ? -78.451 -18.859 134.406 1.00 74.81 290 GLU A CA 1
ATOM 2326 C C . GLU A 1 290 ? -77.813 -19.414 135.683 1.00 74.81 290 GLU A C 1
ATOM 2328 O O . GLU A 1 290 ? -78.503 -19.632 136.671 1.00 74.81 290 GLU A O 1
ATOM 2333 N N . HIS A 1 291 ? -76.483 -19.518 135.732 1.00 76.50 291 HIS A N 1
ATOM 2334 C CA . HIS A 1 291 ? -75.797 -19.934 136.954 1.00 76.50 291 HIS A CA 1
ATOM 2335 C C . HIS A 1 291 ? -75.961 -18.925 138.109 1.00 76.50 291 HIS A C 1
ATOM 2337 O O . HIS A 1 291 ? -76.164 -19.313 139.255 1.00 76.50 291 HIS A O 1
ATOM 2343 N N . PHE A 1 292 ? -75.928 -17.615 137.834 1.00 69.50 292 PHE A N 1
ATOM 2344 C CA . PHE A 1 292 ? -76.242 -16.594 138.843 1.00 69.50 292 PHE A CA 1
ATOM 2345 C C . PHE A 1 292 ? -77.696 -16.666 139.311 1.00 69.50 292 PHE A C 1
ATOM 2347 O O . PHE A 1 292 ? -77.958 -16.417 140.485 1.00 69.50 292 PHE A O 1
ATOM 2354 N N . LYS A 1 293 ? -78.629 -17.005 138.418 1.00 69.81 293 LYS A N 1
ATOM 2355 C CA . LYS A 1 293 ? -80.029 -17.242 138.764 1.00 69.81 293 LYS A CA 1
ATOM 2356 C C . LYS A 1 293 ? -80.171 -18.452 139.685 1.00 69.81 293 LYS A C 1
ATOM 2358 O O . LYS A 1 293 ? -80.820 -18.311 140.710 1.00 69.81 293 LYS A O 1
ATOM 2363 N N . GLU A 1 294 ? -79.502 -19.568 139.393 1.00 67.81 294 GLU A N 1
ATOM 2364 C CA . GLU A 1 294 ? -79.449 -20.738 140.289 1.00 67.81 294 GLU A CA 1
ATOM 2365 C C . GLU A 1 294 ? -78.892 -20.366 141.676 1.00 67.81 294 GLU A C 1
ATOM 2367 O O . GLU A 1 294 ? -79.477 -20.706 142.699 1.00 67.81 294 GLU A O 1
ATOM 2372 N N . ILE A 1 295 ? -77.799 -19.594 141.734 1.00 66.88 295 ILE A N 1
ATOM 2373 C CA . ILE A 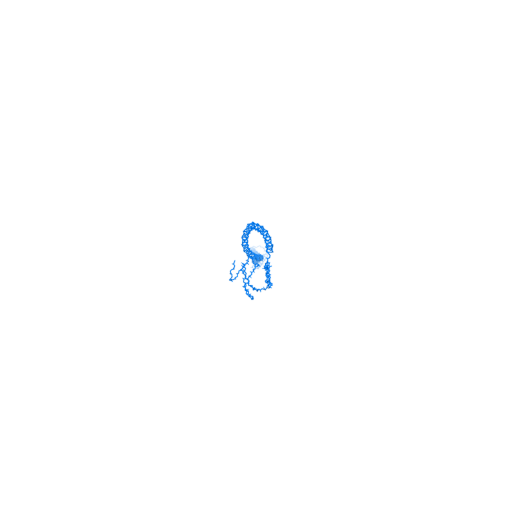1 295 ? -77.211 -19.140 143.008 1.00 66.88 295 ILE A CA 1
ATOM 2374 C C . ILE A 1 295 ? -78.185 -18.247 143.798 1.00 66.88 295 ILE A C 1
ATOM 2376 O O . ILE A 1 295 ? -78.265 -18.342 145.025 1.00 66.88 295 ILE A O 1
ATOM 2380 N N . LEU A 1 296 ? -78.906 -17.356 143.112 1.00 63.44 296 LEU A N 1
ATOM 2381 C CA . LEU A 1 296 ? -79.893 -16.463 143.725 1.00 63.44 296 LEU A CA 1
ATOM 2382 C C . LEU A 1 296 ? -81.197 -17.185 144.106 1.00 63.44 296 LEU A C 1
ATOM 2384 O O . LEU A 1 296 ? -81.870 -16.738 145.025 1.00 63.44 296 LEU A O 1
ATOM 2388 N N . GLU A 1 297 ? -81.534 -18.303 143.459 1.00 63.31 297 GLU A N 1
ATOM 2389 C CA . GLU A 1 297 ? -82.631 -19.200 143.858 1.00 63.31 297 GLU A CA 1
ATOM 2390 C C . GLU A 1 297 ? -82.345 -19.893 145.195 1.00 63.31 297 GLU A C 1
ATOM 2392 O O . GLU A 1 297 ? -83.240 -20.024 146.032 1.00 63.31 297 GLU A O 1
ATOM 2397 N N . ASP A 1 298 ? -81.082 -20.252 145.432 1.00 57.25 298 ASP A N 1
ATOM 2398 C CA . ASP A 1 298 ? -80.633 -20.925 146.656 1.00 57.25 298 ASP A CA 1
ATOM 2399 C C . ASP A 1 298 ? -80.337 -19.969 147.826 1.00 57.25 298 ASP A C 1
ATOM 2401 O O . ASP A 1 298 ? -80.271 -20.388 148.987 1.00 57.25 298 ASP A O 1
ATOM 2405 N N . THR A 1 299 ? -80.175 -18.669 147.566 1.00 53.09 299 THR A N 1
ATOM 2406 C CA . THR A 1 299 ? -79.949 -17.657 148.605 1.00 53.09 299 THR A CA 1
ATOM 2407 C C . THR A 1 299 ? -81.192 -16.796 148.793 1.00 53.09 299 THR A C 1
ATOM 2409 O O . THR A 1 299 ? -81.628 -16.106 147.885 1.00 53.09 299 THR A O 1
ATOM 2412 N N . ALA A 1 300 ? -81.756 -16.769 150.005 1.00 49.53 300 ALA A N 1
ATOM 2413 C CA . ALA A 1 300 ? -82.859 -15.878 150.386 1.00 49.53 300 ALA A CA 1
ATOM 2414 C C . ALA A 1 300 ? -82.415 -14.395 150.464 1.00 49.53 300 ALA A C 1
ATOM 2416 O O . ALA A 1 300 ? -82.551 -13.733 151.494 1.00 49.53 300 ALA A O 1
ATOM 2417 N N . CYS A 1 301 ? -81.838 -13.871 149.384 1.00 51.00 301 CYS A N 1
ATOM 2418 C CA . CYS A 1 301 ? -81.431 -12.489 149.211 1.00 51.00 301 CYS A CA 1
ATOM 2419 C C . CYS A 1 301 ? -82.423 -11.809 148.264 1.00 51.00 301 CYS A C 1
ATOM 2421 O O . CYS A 1 301 ? -82.593 -12.233 147.127 1.00 51.00 301 CYS A O 1
ATOM 2423 N N . GLY A 1 302 ? -83.083 -10.749 148.743 1.00 53.16 302 GLY A N 1
ATOM 2424 C CA . GLY A 1 302 ? -84.057 -9.952 147.993 1.00 53.16 302 GLY A CA 1
ATOM 2425 C C . GLY A 1 302 ? -83.428 -9.185 146.831 1.00 53.16 302 GLY A C 1
ATOM 2426 O O . GLY A 1 302 ? -83.252 -7.971 146.907 1.00 53.16 302 GLY A O 1
ATOM 2427 N N . VAL A 1 303 ? -83.075 -9.901 145.768 1.00 55.81 303 VAL A N 1
ATOM 2428 C CA . VAL A 1 303 ? -82.756 -9.341 144.459 1.00 55.81 303 VAL A CA 1
ATOM 2429 C C . VAL A 1 303 ? -84.043 -9.315 143.642 1.00 55.81 303 VAL A C 1
ATOM 2431 O O . VAL A 1 303 ? -84.817 -10.270 143.649 1.00 55.81 303 VAL A O 1
ATOM 2434 N N . ASP A 1 304 ? -84.280 -8.194 142.967 1.00 59.62 304 ASP A N 1
ATOM 2435 C CA . ASP A 1 304 ? -85.490 -7.935 142.196 1.00 59.62 304 ASP A CA 1
ATOM 2436 C C . ASP A 1 304 ? -85.549 -8.871 140.977 1.00 59.62 304 ASP A C 1
ATOM 2438 O O . ASP A 1 304 ? -84.919 -8.645 139.938 1.00 59.62 304 ASP A O 1
ATOM 2442 N N . TYR A 1 305 ? -86.250 -9.991 141.147 1.00 64.06 305 TYR A N 1
ATOM 2443 C CA . TYR A 1 305 ? -86.330 -11.108 140.203 1.00 64.06 305 TYR A CA 1
ATOM 2444 C C . TYR A 1 305 ? -86.789 -10.685 138.801 1.00 64.06 305 TYR A C 1
ATOM 2446 O O . TYR A 1 305 ? -86.448 -11.314 137.796 1.00 64.06 305 TYR A O 1
ATOM 2454 N N . GLU A 1 306 ? -87.543 -9.589 138.723 1.00 65.25 306 GLU A N 1
ATOM 2455 C CA . GLU A 1 306 ? -88.001 -8.991 137.474 1.00 65.25 306 GLU A CA 1
ATOM 2456 C C . GLU A 1 306 ? -86.840 -8.431 136.643 1.00 65.25 306 GLU A C 1
ATOM 2458 O O . GLU A 1 306 ? -86.823 -8.607 135.424 1.00 65.25 306 GLU A O 1
ATOM 2463 N N . VAL A 1 307 ? -85.823 -7.836 137.277 1.00 68.81 307 VAL A N 1
ATOM 2464 C CA . VAL A 1 307 ? -84.652 -7.275 136.582 1.00 68.81 307 VAL A CA 1
ATOM 2465 C C . VAL A 1 307 ? -83.770 -8.389 136.015 1.00 68.81 307 VAL A C 1
ATOM 2467 O O . VAL A 1 307 ? -83.299 -8.284 134.880 1.00 68.81 307 VAL A O 1
ATOM 2470 N N . LEU A 1 308 ? -83.581 -9.480 136.764 1.00 69.56 308 LEU A N 1
ATOM 2471 C CA . LEU A 1 308 ? -82.791 -10.629 136.314 1.00 69.56 308 LEU A CA 1
ATOM 2472 C C . LEU A 1 308 ? -83.482 -11.369 135.157 1.00 69.56 308 LEU A C 1
ATOM 2474 O O . LEU A 1 308 ? -82.853 -11.637 134.133 1.00 69.56 308 LEU A O 1
ATOM 2478 N N . ASN A 1 309 ? -84.790 -11.620 135.266 1.00 71.50 309 ASN A N 1
ATOM 2479 C CA . ASN A 1 309 ? -85.566 -12.219 134.178 1.00 71.50 309 ASN A CA 1
ATOM 2480 C C . ASN A 1 309 ? -85.609 -11.318 132.935 1.00 71.50 309 ASN A C 1
ATOM 2482 O O . ASN A 1 309 ? -85.533 -11.820 131.813 1.00 71.50 309 ASN A O 1
ATOM 2486 N N . LEU A 1 310 ? -85.671 -9.993 133.106 1.00 77.31 310 LEU A N 1
ATOM 2487 C CA . LEU A 1 310 ? -85.588 -9.051 131.990 1.00 77.31 310 LEU A CA 1
ATOM 2488 C C . LEU A 1 310 ? -84.213 -9.104 131.305 1.00 77.31 310 LEU A C 1
ATOM 2490 O O . LEU A 1 310 ? -84.147 -9.062 130.077 1.00 77.31 310 LEU A O 1
ATOM 2494 N N . LEU A 1 311 ? -83.122 -9.236 132.067 1.00 74.81 311 LEU A N 1
ATOM 2495 C CA . LEU A 1 311 ? -81.765 -9.393 131.531 1.00 74.81 311 LEU A CA 1
ATOM 2496 C C . LEU A 1 311 ? -81.603 -10.697 130.740 1.00 74.81 311 LEU A C 1
ATOM 2498 O O . LEU A 1 311 ? -81.088 -10.652 129.620 1.00 74.81 311 LEU A O 1
ATOM 2502 N N . ILE A 1 312 ? -82.088 -11.825 131.268 1.00 76.56 312 ILE A N 1
ATOM 2503 C CA . ILE A 1 312 ? -82.080 -13.117 130.561 1.00 76.56 312 ILE A CA 1
ATOM 2504 C C . ILE A 1 312 ? -82.911 -13.019 129.278 1.00 76.56 312 ILE A C 1
ATOM 2506 O O . ILE A 1 312 ? -82.414 -13.333 128.199 1.00 76.56 312 ILE A O 1
ATOM 2510 N N . PHE A 1 313 ? -84.128 -12.477 129.355 1.00 77.69 313 PHE A N 1
ATOM 2511 C CA . PHE A 1 313 ? -84.996 -12.301 128.190 1.00 77.69 313 PHE A CA 1
ATOM 2512 C C . PHE A 1 313 ? -84.372 -11.400 127.112 1.00 77.69 313 PHE A C 1
ATOM 2514 O O . PHE A 1 313 ? -84.440 -11.693 125.913 1.00 77.69 313 PHE A O 1
ATOM 2521 N N . LEU A 1 314 ? -83.742 -10.290 127.511 1.00 78.75 314 LEU A N 1
ATOM 2522 C CA . LEU A 1 314 ? -83.039 -9.411 126.578 1.00 78.75 314 LEU A CA 1
ATOM 2523 C C . LEU A 1 314 ? -81.851 -10.130 125.934 1.00 78.75 314 LEU A C 1
ATOM 2525 O O . LEU A 1 314 ? -81.650 -9.973 124.729 1.00 78.75 314 LEU A O 1
ATOM 2529 N N . LEU A 1 315 ? -81.110 -10.950 126.680 1.00 76.25 315 LEU A N 1
ATOM 2530 C CA . LEU A 1 315 ? -80.014 -11.755 126.144 1.00 76.25 315 LEU A CA 1
ATOM 2531 C C . LEU A 1 315 ? -80.488 -12.856 125.202 1.00 76.25 315 LEU A C 1
ATOM 2533 O O . LEU A 1 315 ? -79.918 -12.972 124.125 1.00 76.25 315 LEU A O 1
ATOM 2537 N N . GLU A 1 316 ? -81.558 -13.584 125.514 1.00 75.94 316 GLU A N 1
ATOM 2538 C CA . GLU A 1 316 ? -82.165 -14.559 124.597 1.00 75.94 316 GLU A CA 1
ATOM 2539 C C . GLU A 1 316 ? -82.617 -13.901 123.291 1.00 75.94 316 GLU A C 1
ATOM 2541 O O . GLU A 1 316 ? -82.433 -14.440 122.195 1.00 75.94 316 GLU A O 1
ATOM 2546 N N . LYS A 1 317 ? -83.179 -12.691 123.385 1.00 79.56 317 LYS A N 1
ATOM 2547 C CA . LYS A 1 317 ? -83.566 -11.903 122.215 1.00 79.56 317 LYS A CA 1
ATOM 2548 C C . LYS A 1 317 ? -82.349 -11.489 121.386 1.00 79.56 317 LYS A C 1
ATOM 2550 O O . LYS A 1 317 ? -82.431 -11.513 120.156 1.00 79.56 317 LYS A O 1
ATOM 2555 N N . GLN A 1 318 ? -81.235 -11.119 122.021 1.00 76.38 318 GLN A N 1
ATOM 2556 C CA . GLN A 1 318 ? -79.983 -10.834 121.312 1.00 76.38 318 GLN A CA 1
ATOM 2557 C C . GLN A 1 318 ? -79.334 -12.105 120.749 1.00 76.38 318 GLN A C 1
ATOM 2559 O O . GLN A 1 318 ? -78.803 -12.056 119.644 1.00 76.38 318 GLN A O 1
ATOM 2564 N N . LEU A 1 319 ? -79.448 -13.251 121.429 1.00 74.31 319 LEU A N 1
ATOM 2565 C CA . LEU A 1 319 ? -78.963 -14.544 120.947 1.00 74.31 319 LEU A CA 1
ATOM 2566 C C . LEU A 1 319 ? -79.703 -14.964 119.677 1.00 74.31 319 LEU A C 1
ATOM 2568 O O . LEU A 1 319 ? -79.067 -15.254 118.669 1.00 74.31 319 LEU A O 1
ATOM 2572 N N . LYS A 1 320 ? -81.042 -14.887 119.678 1.00 73.19 320 LYS A N 1
ATOM 2573 C CA . LYS A 1 320 ? -81.870 -15.176 118.494 1.00 73.19 320 LYS A CA 1
ATOM 2574 C C . LYS A 1 320 ? -81.561 -14.242 117.325 1.00 73.19 320 LYS A C 1
ATOM 2576 O O . LYS A 1 320 ? -81.506 -14.690 116.182 1.00 73.19 320 LYS A O 1
ATOM 2581 N N . ARG A 1 321 ? -81.305 -12.954 117.590 1.00 72.31 321 ARG A N 1
ATOM 2582 C CA . ARG A 1 321 ? -80.822 -12.022 116.553 1.00 72.31 321 ARG A CA 1
ATOM 2583 C C . ARG A 1 321 ? -79.441 -12.417 116.035 1.00 72.31 321 ARG A C 1
ATOM 2585 O O . ARG A 1 321 ? -79.224 -12.383 114.828 1.00 72.31 321 ARG A O 1
ATOM 2592 N N . GLY A 1 322 ? -78.534 -12.821 116.923 1.00 66.81 322 GLY A N 1
ATOM 2593 C CA . GLY A 1 322 ? -77.219 -13.350 116.563 1.00 66.81 322 GLY A CA 1
ATOM 2594 C C . GLY A 1 322 ? -77.307 -14.591 115.670 1.00 66.81 322 GLY A C 1
ATOM 2595 O O . GLY A 1 322 ? -76.613 -14.660 114.660 1.00 66.81 322 GLY A O 1
ATOM 2596 N N . GLU A 1 323 ? -78.213 -15.528 115.964 1.00 68.25 323 GLU A N 1
ATOM 2597 C CA . GLU A 1 323 ? -78.452 -16.724 115.141 1.00 68.25 323 GLU A CA 1
ATOM 2598 C C . GLU A 1 323 ? -79.016 -16.399 113.752 1.00 68.25 323 GLU A C 1
ATOM 2600 O O . GLU A 1 323 ? -78.673 -17.061 112.770 1.00 68.25 323 GLU A O 1
ATOM 2605 N N . GLU A 1 324 ? -79.895 -15.400 113.646 1.00 67.38 324 GLU A N 1
ATOM 2606 C CA . GLU A 1 324 ? -80.431 -14.952 112.357 1.00 67.38 324 GLU A CA 1
ATOM 2607 C C . GLU A 1 324 ? -79.375 -14.242 111.506 1.00 67.38 324 GLU A C 1
ATOM 2609 O O . GLU A 1 324 ? -79.316 -14.475 110.297 1.00 67.38 324 GLU A O 1
ATOM 2614 N N . ILE A 1 325 ? -78.522 -13.417 112.120 1.00 65.75 325 ILE A N 1
ATOM 2615 C CA . ILE A 1 325 ? -77.405 -12.753 111.436 1.00 65.75 325 ILE A CA 1
ATOM 2616 C C . ILE A 1 325 ? -76.378 -13.799 110.982 1.00 65.75 325 ILE A C 1
ATOM 2618 O O . ILE A 1 325 ? -76.037 -13.840 109.802 1.00 65.75 325 ILE A O 1
ATOM 2622 N N . GLY A 1 326 ? -75.989 -14.731 111.859 1.00 61.00 326 GLY A N 1
ATOM 2623 C CA . GLY A 1 326 ? -75.078 -15.828 111.517 1.00 61.00 326 GLY A CA 1
ATOM 2624 C C . GLY A 1 326 ? -75.605 -16.742 110.401 1.00 61.00 326 GLY A C 1
ATOM 2625 O O . GLY A 1 326 ? -74.831 -17.200 109.562 1.00 61.00 326 GLY A O 1
ATOM 2626 N N . ARG A 1 327 ? -76.928 -16.966 110.320 1.00 62.97 327 ARG A N 1
ATOM 2627 C CA . ARG A 1 327 ? -77.553 -17.700 109.201 1.00 62.97 327 ARG A CA 1
ATOM 2628 C C . ARG A 1 327 ? -77.603 -16.909 107.894 1.00 62.97 327 ARG A C 1
ATOM 2630 O O . ARG A 1 327 ? -77.580 -17.531 106.834 1.00 62.97 327 ARG A O 1
ATOM 2637 N N . ARG A 1 328 ? -77.693 -15.576 107.943 1.00 57.09 328 ARG A N 1
ATOM 2638 C CA . ARG A 1 328 ? -77.696 -14.718 106.743 1.00 57.09 328 ARG A CA 1
ATOM 2639 C C . ARG A 1 328 ? -76.298 -14.484 106.173 1.00 57.09 328 ARG A C 1
ATOM 2641 O O . ARG A 1 328 ? -76.189 -14.342 104.966 1.00 57.09 328 ARG A O 1
ATOM 2648 N N . GLU A 1 329 ? -75.260 -14.490 107.006 1.00 58.66 329 GLU A N 1
ATOM 2649 C CA . GLU A 1 329 ? -73.858 -14.294 106.591 1.00 58.66 329 GLU A CA 1
ATOM 2650 C C . GLU A 1 329 ? -73.129 -15.609 106.223 1.00 58.66 329 GLU A C 1
ATOM 2652 O O . GLU A 1 329 ? -71.957 -15.594 105.855 1.00 58.66 329 GLU A O 1
ATOM 2657 N N . GLY A 1 330 ? -73.804 -16.762 106.340 1.00 52.88 330 GLY A N 1
ATOM 2658 C CA . GLY A 1 330 ? -73.271 -18.094 106.016 1.00 52.88 330 GLY A CA 1
ATOM 2659 C C . GLY A 1 330 ? -73.646 -18.654 104.633 1.00 52.88 330 GLY A C 1
ATOM 2660 O O . GLY A 1 330 ? -73.268 -19.792 104.343 1.00 52.88 330 GLY A O 1
ATOM 2661 N N . LYS A 1 331 ? -74.381 -17.893 103.814 1.00 43.78 331 LYS A N 1
ATOM 2662 C CA . LYS A 1 331 ? -74.625 -18.115 102.377 1.00 43.78 331 LYS A CA 1
ATOM 2663 C C . LYS A 1 331 ? -73.971 -16.987 101.597 1.00 43.78 331 LYS A C 1
ATOM 2665 O O . LYS A 1 331 ? -73.577 -17.261 100.445 1.00 43.78 331 LYS A O 1
#

Secondary structure (DSSP, 8-state):
---BTTB--B-SSTT--B----S-TT-EEEEEEE-TTS-EEEEEEE--S-----S--S-----PPPPPS----PPPHHHHHHHHHHHHHHHHHHH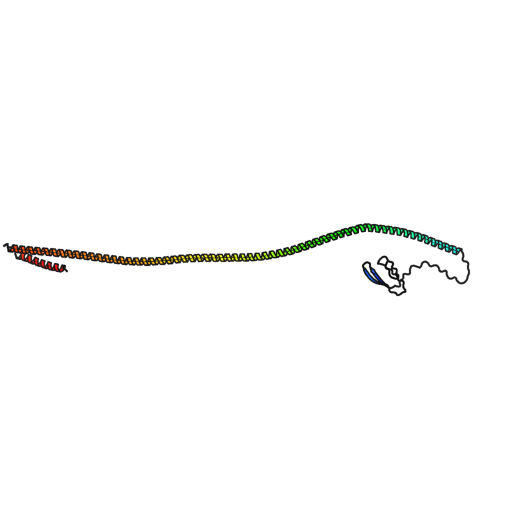HHHHHHHHHHHHHHHHHHHHHHHHHHHHHHHHHHHHHHHHHHHHHHHHHHHHHHHHHHHHHHHHHHHHHHHHHHHHHHHHHHHHHHHHHHHHHHHHHHHHHHHHHHHHHHHHHHHHHHHHHHHHHHHHHHHHHHHHHHHHHHHHHHHHHHHHHHHHHHHHHHHHHHHHHHHHHHHHHHHHHHHHHHHHHHHHHHHHHHHHHHHS-----HHHHHHHHHHHHHHHHHHHHHHHHTT-

Organism: Guillardia theta (NCBI:txid55529)